Protein AF-A0A377TPJ4-F1 (afdb_monomer)

InterPro domains:
  IPR012779 Peptidase M1, alanyl aminopeptidase [PTHR46322] (1-252)
  IPR024601 Peptidase M1, alanyl aminopeptidase, C-terminal [PF17432] (37-252)
  IPR035414 Peptidase M1, alanyl aminopeptidase, Ig-like fold [PF11940] (1-34)
  IPR037144 Peptidase M1, alanyl aminopeptidase, C-terminal domain superfamily [G3DSA:1.25.50.10] (35-255)
  IPR038438 Alanyl aminopeptidase, Ig-like domain superfamily [G3DSA:2.60.40.1840] (1-34)

Structure (mmCIF, N/CA/C/O backbone):
data_AF-A0A377TPJ4-F1
#
_entry.id   AF-A0A377TPJ4-F1
#
loop_
_atom_site.group_PDB
_atom_site.id
_atom_site.type_symbol
_atom_site.label_atom_id
_atom_site.label_alt_id
_atom_site.label_comp_id
_atom_site.label_asym_id
_atom_site.label_entity_id
_atom_site.label_seq_id
_atom_site.pdbx_PDB_ins_code
_atom_site.Cartn_x
_atom_site.Cartn_y
_atom_site.Cartn_z
_atom_site.occupancy
_atom_site.B_iso_or_equiv
_atom_site.auth_seq_id
_atom_site.auth_comp_id
_atom_site.auth_asym_id
_atom_site.auth_atom_id
_atom_site.pdbx_PDB_model_num
ATOM 1 N N . MET A 1 1 ? -24.845 10.789 17.634 1.00 85.69 1 MET A N 1
ATOM 2 C CA . MET A 1 1 ? -24.294 11.189 18.946 1.00 85.69 1 MET A CA 1
ATOM 3 C C . MET A 1 1 ? -24.541 12.677 19.140 1.00 85.69 1 MET A C 1
ATOM 5 O O . MET A 1 1 ? -24.125 13.432 18.275 1.00 85.69 1 MET A O 1
ATOM 9 N N . THR A 1 2 ? -25.256 13.098 20.192 1.00 95.75 2 THR A N 1
ATOM 10 C CA . THR A 1 2 ? -25.681 14.514 20.367 1.00 95.75 2 THR A CA 1
ATOM 11 C C . THR A 1 2 ? -25.239 15.171 21.676 1.00 95.75 2 THR A C 1
ATOM 13 O O . THR A 1 2 ? -25.293 16.391 21.791 1.00 95.75 2 THR A O 1
ATOM 16 N N . GLN A 1 3 ? -24.811 14.385 22.661 1.00 97.31 3 GLN A N 1
ATOM 17 C CA . GLN A 1 3 ? -24.322 14.862 23.956 1.00 97.31 3 GLN A CA 1
ATOM 18 C C . GLN A 1 3 ? -22.803 14.683 24.065 1.00 97.31 3 GLN A C 1
ATOM 20 O O . GLN A 1 3 ? -22.222 13.907 23.304 1.00 97.31 3 GLN A O 1
ATOM 25 N N . ALA A 1 4 ? -22.181 15.372 25.031 1.00 97.12 4 ALA A N 1
ATOM 26 C CA . ALA A 1 4 ? -20.752 15.230 25.335 1.00 97.12 4 ALA A CA 1
ATOM 27 C C . ALA A 1 4 ? -20.384 13.794 25.747 1.00 97.12 4 ALA A C 1
ATOM 29 O O . ALA A 1 4 ? -19.344 13.282 25.350 1.00 97.12 4 ALA A O 1
ATOM 30 N N . GLU A 1 5 ? -21.275 13.128 26.480 1.00 97.06 5 GLU A N 1
ATOM 31 C CA . GLU A 1 5 ? -21.178 11.720 26.848 1.00 97.06 5 GLU A CA 1
ATOM 32 C C . GLU A 1 5 ? -22.575 11.105 26.742 1.00 97.06 5 GLU A C 1
ATOM 34 O O . GLU A 1 5 ? -23.559 11.737 27.127 1.00 97.06 5 GLU A O 1
ATOM 39 N N . GLN A 1 6 ? -22.685 9.907 26.166 1.00 97.31 6 GLN A N 1
ATOM 40 C CA . GLN A 1 6 ? -23.950 9.177 26.080 1.00 97.31 6 GLN A CA 1
ATOM 41 C C . GLN A 1 6 ? -23.696 7.669 25.987 1.00 97.31 6 GLN A C 1
ATOM 43 O O . GLN A 1 6 ? -22.708 7.240 25.387 1.00 97.31 6 GLN A O 1
ATOM 48 N N . THR A 1 7 ? -24.617 6.876 26.528 1.00 98.00 7 THR A N 1
ATOM 49 C CA . THR A 1 7 ? -24.528 5.410 26.542 1.00 98.00 7 THR A CA 1
ATOM 50 C C . THR A 1 7 ? -25.618 4.811 25.667 1.00 98.00 7 THR A C 1
ATOM 52 O O . THR A 1 7 ? -26.789 5.163 25.799 1.00 98.00 7 THR A O 1
ATOM 55 N N . PHE A 1 8 ? -25.237 3.872 24.802 1.00 97.44 8 PHE A N 1
ATOM 56 C CA . PHE A 1 8 ? -26.162 3.077 23.996 1.00 97.44 8 PHE A CA 1
ATOM 57 C C . PHE A 1 8 ? -26.135 1.628 24.485 1.00 97.44 8 PHE A C 1
ATOM 59 O O . PHE A 1 8 ? -25.060 1.047 24.625 1.00 97.44 8 PHE A O 1
ATOM 66 N N . VAL A 1 9 ? -27.310 1.052 24.750 1.00 97.88 9 VAL A N 1
ATOM 67 C CA . VAL A 1 9 ? -27.468 -0.342 25.191 1.00 97.88 9 VAL A CA 1
ATOM 68 C C . VAL A 1 9 ? -28.182 -1.121 24.094 1.00 97.88 9 VAL A C 1
ATOM 70 O O . VAL A 1 9 ? -29.187 -0.659 23.558 1.00 97.88 9 VAL A O 1
ATOM 73 N N . PHE A 1 10 ? -27.643 -2.291 23.763 1.00 97.88 10 PHE A N 1
ATOM 74 C CA . PHE A 1 10 ? -28.197 -3.199 22.766 1.00 97.88 10 PHE A CA 1
ATOM 75 C C . PHE A 1 10 ? -28.540 -4.528 23.440 1.00 97.88 10 PHE A C 1
ATOM 77 O O . PHE A 1 10 ? -27.668 -5.161 24.037 1.00 97.88 10 PHE A O 1
ATOM 84 N N . ASP A 1 11 ? -29.799 -4.950 23.335 1.00 97.88 11 ASP A N 1
ATOM 85 C CA . ASP A 1 11 ? -30.276 -6.229 23.867 1.00 97.88 11 ASP A CA 1
ATOM 86 C C . ASP A 1 11 ? -30.049 -7.377 22.868 1.00 97.88 11 ASP A C 1
ATOM 88 O O . ASP A 1 11 ? -29.765 -7.156 21.691 1.00 97.88 11 ASP A O 1
ATOM 92 N N . ASN A 1 12 ? -30.216 -8.626 23.321 1.00 97.38 12 ASN A N 1
ATOM 93 C CA . ASN A 1 12 ? -30.089 -9.839 22.493 1.00 97.38 12 ASN A CA 1
ATOM 94 C C . ASN A 1 12 ? -28.707 -10.025 21.829 1.00 97.38 12 ASN A C 1
ATOM 96 O O . ASN A 1 12 ? -28.586 -10.599 20.747 1.00 97.38 12 ASN A O 1
ATOM 100 N N . VAL A 1 13 ? -27.642 -9.576 22.498 1.00 97.62 13 VAL A N 1
ATOM 101 C CA . VAL A 1 13 ? -26.251 -9.807 22.086 1.00 97.62 13 VAL A CA 1
ATOM 102 C C . VAL A 1 13 ? -25.768 -11.140 22.672 1.00 97.62 13 VAL A C 1
ATOM 104 O O . VAL A 1 13 ? -25.277 -11.204 23.795 1.00 97.62 13 VAL A O 1
ATOM 107 N N . TYR A 1 14 ? -25.954 -12.229 21.918 1.00 97.25 14 TYR A N 1
ATOM 108 C CA . TYR A 1 14 ? -25.709 -13.605 22.390 1.00 97.25 14 TYR A CA 1
ATOM 109 C C . TYR A 1 14 ? -24.224 -13.995 22.518 1.00 97.25 14 TYR A C 1
ATOM 111 O O . TYR A 1 14 ? -23.909 -15.004 23.145 1.00 97.25 14 TYR A O 1
ATOM 119 N N . PHE A 1 15 ? -23.316 -13.210 21.933 1.00 96.69 15 PHE A N 1
ATOM 120 C CA . PHE A 1 15 ? -21.866 -13.414 21.977 1.00 96.69 15 PHE A CA 1
ATOM 121 C C . PHE A 1 15 ? -21.160 -12.072 22.154 1.00 96.69 15 PHE A C 1
ATOM 123 O O . PHE A 1 15 ? -21.673 -11.047 21.709 1.00 96.69 15 PHE A O 1
ATOM 130 N N . GLN A 1 16 ? -19.967 -12.072 22.753 1.00 96.50 16 GLN A N 1
ATOM 131 C CA . GLN A 1 16 ? -19.162 -10.856 22.870 1.00 96.50 16 GLN A CA 1
ATOM 132 C C . GLN A 1 16 ? -18.830 -10.303 21.467 1.00 96.50 16 GLN A C 1
ATOM 134 O O . GLN A 1 16 ? -18.202 -11.012 20.678 1.00 96.50 16 GLN A O 1
ATOM 139 N N . PRO A 1 17 ? -19.249 -9.070 21.128 1.00 96.94 17 PRO A N 1
ATOM 140 C CA . PRO A 1 17 ? -19.124 -8.560 19.769 1.00 96.94 17 PRO A CA 1
ATOM 141 C C . PRO A 1 17 ? -17.716 -8.030 19.474 1.00 96.94 17 PRO A C 1
ATOM 143 O O . PRO A 1 17 ? -17.034 -7.497 20.351 1.00 96.94 17 PRO A O 1
ATOM 146 N N . VAL A 1 18 ? -17.329 -8.090 18.198 1.00 97.44 18 VAL A N 1
ATOM 147 C CA . VAL A 1 18 ? -16.251 -7.269 17.630 1.00 97.44 18 VAL A CA 1
ATOM 148 C C . VAL A 1 18 ? -16.920 -6.129 16.858 1.00 97.44 18 VAL A C 1
ATOM 150 O O . VAL A 1 18 ? -17.544 -6.396 15.828 1.00 97.44 18 VAL A O 1
ATOM 153 N N . PRO A 1 19 ? -16.889 -4.884 17.363 1.00 96.69 19 PRO A N 1
ATOM 154 C CA . PRO A 1 19 ? -17.621 -3.793 16.735 1.00 96.69 19 PRO A CA 1
ATOM 155 C C . PRO A 1 19 ? -16.887 -3.284 15.491 1.00 96.69 19 PRO A C 1
ATOM 157 O O . PRO A 1 19 ? -15.671 -3.145 15.512 1.00 96.69 19 PRO A O 1
ATOM 160 N N . ALA A 1 20 ? -17.629 -2.941 14.439 1.00 96.38 20 ALA A N 1
ATOM 161 C CA . ALA A 1 20 ? -17.176 -1.992 13.427 1.00 96.38 20 ALA A CA 1
ATOM 162 C C . ALA A 1 20 ? -17.767 -0.628 13.805 1.00 96.38 20 ALA A C 1
ATOM 164 O O . ALA A 1 20 ? -18.984 -0.502 13.955 1.00 96.38 20 ALA A O 1
ATOM 165 N N . LEU A 1 21 ? -16.910 0.360 14.050 1.00 95.81 21 LEU A N 1
ATOM 166 C CA . LEU A 1 21 ? -17.302 1.690 14.518 1.00 95.81 21 LEU A CA 1
ATOM 167 C C . LEU A 1 21 ? -17.077 2.709 13.404 1.00 95.81 21 LEU A C 1
ATOM 169 O O . LEU A 1 21 ? -16.210 2.509 12.565 1.00 95.81 21 LEU A O 1
ATOM 173 N N . LEU A 1 22 ? -17.858 3.795 13.409 1.00 94.88 22 LEU A N 1
ATOM 174 C CA . LEU A 1 22 ? -17.753 4.879 12.423 1.00 94.88 22 LEU A CA 1
ATOM 175 C C . LEU A 1 22 ? -17.776 4.375 10.960 1.00 94.88 22 LEU A C 1
ATOM 177 O O . LEU A 1 22 ? -17.057 4.889 10.107 1.00 94.88 22 LEU A O 1
ATOM 181 N N . CYS A 1 23 ? -18.597 3.352 10.679 1.00 94.69 23 CYS A N 1
ATOM 182 C CA . CYS A 1 23 ? -18.692 2.723 9.360 1.00 94.69 23 CYS A CA 1
ATOM 183 C C . CYS A 1 23 ? -18.895 3.761 8.247 1.00 94.69 23 CYS A C 1
ATOM 185 O O . CYS A 1 23 ? -19.667 4.704 8.421 1.00 94.69 23 CYS A O 1
ATOM 187 N N . GLU A 1 24 ? -18.203 3.566 7.120 1.00 94.50 24 GLU A N 1
ATOM 188 C CA . GLU A 1 24 ? -18.199 4.484 5.965 1.00 94.50 24 GLU A CA 1
ATOM 189 C C . GLU A 1 24 ? -17.827 5.928 6.329 1.00 94.50 24 GLU A C 1
ATOM 191 O O . GLU A 1 24 ? -18.289 6.875 5.697 1.00 94.50 24 GLU A O 1
ATOM 196 N N . PHE A 1 25 ? -17.018 6.101 7.381 1.00 93.38 25 PHE A N 1
ATOM 197 C CA . PHE A 1 25 ? -16.644 7.408 7.910 1.00 93.38 25 PHE A CA 1
ATOM 198 C C . PHE A 1 25 ? -17.876 8.290 8.168 1.00 93.38 25 PHE A C 1
ATOM 200 O O . PHE A 1 25 ? -17.93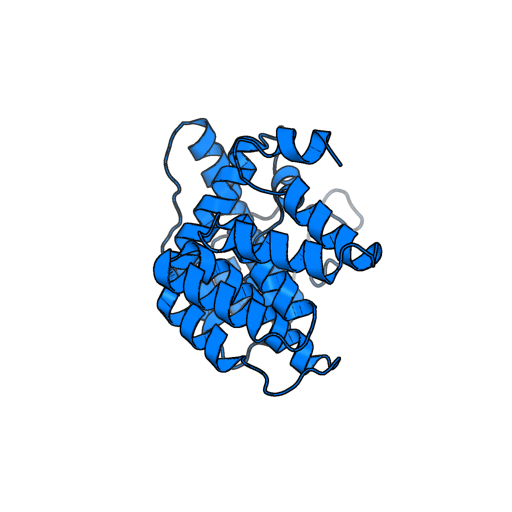9 9.453 7.771 1.00 93.38 25 PHE A O 1
ATOM 207 N N . SER A 1 26 ? -18.884 7.726 8.846 1.00 95.12 26 SER A N 1
ATOM 208 C CA . SER A 1 26 ? -20.214 8.338 9.012 1.00 95.12 26 SER A CA 1
ATOM 209 C C . SER A 1 26 ? -20.220 9.753 9.619 1.00 95.12 26 SER A C 1
ATOM 211 O O . SER A 1 26 ? -21.241 10.437 9.583 1.00 95.12 26 SER A O 1
ATOM 213 N N . ALA A 1 27 ? -19.109 10.177 10.228 1.00 95.62 27 ALA A N 1
ATOM 214 C CA . ALA A 1 27 ? -18.869 11.548 10.656 1.00 95.62 27 ALA A CA 1
ATOM 215 C C . ALA A 1 27 ? -17.363 11.880 10.586 1.00 95.62 27 ALA A C 1
ATOM 217 O O . ALA A 1 27 ? -16.545 11.005 10.875 1.00 95.62 27 ALA A O 1
ATOM 218 N N . PRO A 1 28 ? -16.982 13.139 10.291 1.00 95.12 28 PRO A N 1
ATOM 219 C CA . PRO A 1 28 ? -15.588 13.551 10.162 1.00 95.12 28 PRO A CA 1
ATOM 220 C C . PRO A 1 28 ? -14.921 13.796 11.524 1.00 95.12 28 PRO A C 1
ATOM 222 O O . PRO A 1 28 ? -14.684 14.937 11.921 1.00 95.12 28 PRO A O 1
ATOM 225 N N . VAL A 1 29 ? -14.654 12.724 12.271 1.00 94.38 29 VAL A N 1
ATOM 226 C CA . VAL A 1 29 ? -14.118 12.780 13.642 1.00 94.38 29 VAL A CA 1
ATOM 227 C C . VAL A 1 29 ? -12.911 11.859 13.823 1.00 94.38 29 VAL A C 1
ATOM 229 O O . VAL A 1 29 ? -12.796 10.836 13.154 1.00 94.38 29 VAL A O 1
ATOM 232 N N . LYS A 1 30 ? -12.024 12.194 14.771 1.00 91.62 30 LYS A N 1
ATOM 233 C CA . LYS A 1 30 ? -10.982 11.268 15.241 1.00 91.62 30 LYS A CA 1
ATOM 234 C C . LYS A 1 30 ? -11.624 10.268 16.208 1.00 91.62 30 LYS A C 1
ATOM 236 O O . LYS A 1 30 ? -12.164 10.668 17.237 1.00 91.62 30 LYS A O 1
ATOM 241 N N . LEU A 1 31 ? -11.599 8.984 15.856 1.00 93.44 31 LEU A N 1
ATOM 242 C CA . LEU A 1 31 ? -12.135 7.907 16.687 1.00 93.44 31 LEU A CA 1
ATOM 243 C C . LEU A 1 31 ? -11.079 7.434 17.691 1.00 93.44 31 LEU A C 1
ATOM 245 O O . LEU A 1 31 ? -9.992 7.011 17.305 1.00 93.44 31 LEU A O 1
ATOM 249 N N . GLU A 1 32 ? -11.428 7.432 18.975 1.00 93.56 32 GLU A N 1
ATOM 250 C CA . GLU A 1 32 ? -10.604 6.837 20.026 1.00 93.56 32 GLU A CA 1
ATOM 251 C C . GLU A 1 32 ? -11.266 5.563 20.554 1.00 93.56 32 GLU A C 1
ATOM 253 O O . GLU A 1 32 ? -12.271 5.599 21.263 1.00 93.56 32 GLU A O 1
ATOM 258 N N . TYR A 1 33 ? -10.688 4.413 20.208 1.00 95.62 33 TYR A N 1
ATOM 259 C CA . TYR A 1 33 ? -11.073 3.110 20.741 1.00 95.62 33 TYR A CA 1
ATOM 260 C C . TYR A 1 33 ? -9.818 2.263 20.966 1.00 95.62 33 TYR A C 1
ATOM 262 O O . TYR A 1 33 ? -8.900 2.254 20.147 1.00 95.62 33 TYR A O 1
ATOM 270 N N . LYS A 1 34 ? -9.761 1.552 22.097 1.00 95.81 34 LYS A N 1
ATOM 271 C CA . LYS A 1 34 ? -8.620 0.700 22.465 1.00 95.81 34 LYS A CA 1
ATOM 272 C C . LYS A 1 34 ? -8.718 -0.652 21.758 1.00 95.81 34 LYS A C 1
ATOM 274 O O . LYS A 1 34 ? -9.057 -1.654 22.382 1.00 95.81 34 LYS A O 1
ATOM 279 N N . TRP A 1 35 ? -8.458 -0.648 20.456 1.00 96.75 35 TRP A N 1
ATOM 280 C CA . TRP A 1 35 ? -8.454 -1.855 19.636 1.00 96.75 35 TRP A CA 1
ATOM 281 C C . TRP A 1 35 ? -7.397 -2.853 20.103 1.00 96.75 35 TRP A C 1
ATOM 283 O O . TRP A 1 35 ? -6.282 -2.471 20.459 1.00 96.75 35 TRP A O 1
ATOM 293 N N . SER A 1 36 ? -7.732 -4.139 20.039 1.00 97.38 36 SER A N 1
ATOM 294 C CA . SER A 1 36 ? -6.724 -5.193 19.968 1.00 97.38 36 SER A CA 1
ATOM 295 C C . SER A 1 36 ? -6.436 -5.557 18.515 1.00 97.38 36 SER A C 1
ATOM 297 O O . SER A 1 36 ? -7.317 -5.508 17.653 1.00 97.38 36 SER A O 1
ATOM 299 N N . ASP A 1 37 ? -5.220 -6.019 18.246 1.00 97.44 37 ASP A N 1
ATOM 300 C CA . ASP A 1 37 ? -4.841 -6.531 16.928 1.00 97.44 37 ASP A CA 1
ATOM 301 C C . ASP A 1 37 ? -5.762 -7.656 16.450 1.00 97.44 37 ASP A C 1
ATOM 303 O O . ASP A 1 37 ? -6.085 -7.747 15.269 1.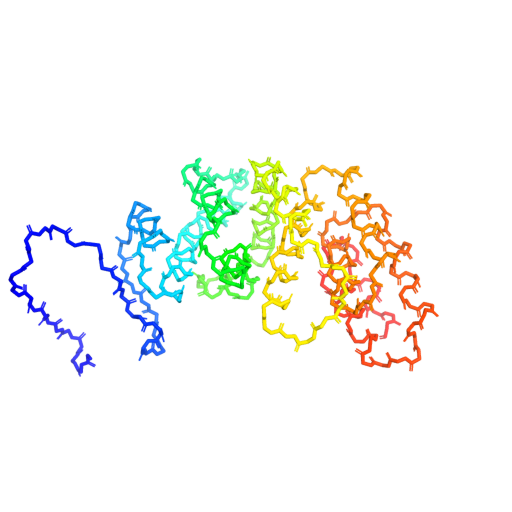00 97.44 37 ASP A O 1
ATOM 307 N N . GLN A 1 38 ? -6.234 -8.501 17.371 1.00 96.62 38 GLN A N 1
ATOM 308 C CA . GLN A 1 38 ? -7.175 -9.575 17.054 1.00 96.62 38 GLN A CA 1
ATOM 309 C C . GLN A 1 38 ? -8.520 -9.030 16.563 1.00 96.62 38 GLN A C 1
ATOM 311 O O . GLN A 1 38 ? -9.087 -9.585 15.628 1.00 96.62 38 GLN A O 1
ATOM 316 N N . GLN A 1 39 ? -9.023 -7.935 17.144 1.00 97.38 39 GLN A N 1
ATOM 317 C CA . GLN A 1 39 ? -10.248 -7.292 16.662 1.00 97.38 39 GLN A CA 1
ATOM 318 C C . GLN A 1 39 ? -10.049 -6.705 15.262 1.00 97.38 39 GLN A C 1
ATOM 320 O O . GLN A 1 39 ? -10.885 -6.919 14.389 1.00 97.38 39 GLN A O 1
ATOM 325 N N . LEU A 1 40 ? -8.932 -6.014 15.023 1.00 97.88 40 LEU A N 1
ATOM 326 C CA . LEU A 1 40 ? -8.653 -5.383 13.730 1.00 97.88 40 LEU A CA 1
ATOM 327 C C . LEU A 1 40 ? -8.449 -6.422 12.624 1.00 97.88 40 LEU A C 1
ATOM 329 O O . LEU A 1 40 ? -9.089 -6.351 11.579 1.00 97.88 40 LEU A O 1
ATOM 333 N N . THR A 1 41 ? -7.642 -7.450 12.880 1.00 96.38 41 THR A N 1
ATOM 334 C CA . THR A 1 41 ? -7.442 -8.560 11.933 1.00 96.38 41 THR A CA 1
ATOM 335 C C . THR A 1 41 ? -8.720 -9.373 11.703 1.00 96.38 41 THR A C 1
ATOM 337 O O . THR A 1 41 ? -8.949 -9.850 10.590 1.00 96.38 41 THR A O 1
ATOM 340 N N . PHE A 1 42 ? -9.598 -9.490 12.707 1.00 95.75 42 PHE A N 1
ATOM 341 C CA . PHE A 1 42 ? -10.936 -10.059 12.533 1.00 95.75 42 PHE A CA 1
ATOM 342 C C . PHE A 1 42 ? -11.792 -9.202 11.589 1.00 95.75 42 PHE A C 1
ATOM 344 O O . PHE A 1 42 ? -12.400 -9.739 10.662 1.00 95.75 42 PHE A O 1
ATOM 351 N N . LEU A 1 43 ? -11.813 -7.877 11.768 1.00 97.00 43 LEU A N 1
ATOM 352 C CA . LEU A 1 43 ? -12.554 -6.957 10.899 1.00 97.00 43 LEU A CA 1
ATOM 353 C C . LEU A 1 43 ? -12.023 -6.968 9.460 1.00 97.00 43 LEU A C 1
ATOM 355 O O . LEU A 1 43 ? -12.824 -7.050 8.532 1.00 97.00 43 LEU A O 1
ATOM 359 N N . MET A 1 44 ? -10.703 -7.007 9.262 1.00 96.06 44 MET A N 1
ATOM 360 C CA . MET A 1 44 ? -10.083 -7.147 7.935 1.00 96.06 44 MET A CA 1
ATOM 361 C C . MET A 1 44 ? -10.569 -8.389 7.171 1.00 96.06 44 MET A C 1
ATOM 363 O O . MET A 1 44 ? -10.553 -8.396 5.941 1.00 96.06 44 MET A O 1
ATOM 367 N N . ARG A 1 45 ? -11.002 -9.445 7.872 1.00 92.12 45 ARG A N 1
ATOM 368 C CA . ARG A 1 45 ? -11.484 -10.701 7.269 1.00 92.12 45 ARG A CA 1
ATOM 369 C C . ARG A 1 45 ? -13.004 -10.796 7.172 1.00 92.12 45 ARG A C 1
ATOM 371 O O . ARG A 1 45 ? -13.511 -11.435 6.257 1.00 92.12 45 ARG A O 1
ATOM 378 N N . HIS A 1 46 ? -13.726 -10.225 8.132 1.00 93.75 46 HIS A N 1
ATOM 379 C CA . HIS A 1 46 ? -15.149 -10.514 8.330 1.00 93.75 46 HIS A CA 1
ATOM 380 C C . HIS A 1 46 ? -16.067 -9.294 8.264 1.00 93.75 46 HIS A C 1
ATOM 382 O O . HIS A 1 46 ? -17.289 -9.470 8.272 1.00 93.75 46 HIS A O 1
ATOM 388 N N . ALA A 1 47 ? -15.533 -8.070 8.212 1.00 95.00 47 ALA A N 1
ATOM 389 C CA . ALA A 1 47 ? -16.380 -6.900 8.039 1.00 95.00 47 ALA A CA 1
ATOM 390 C C . ALA A 1 47 ? -17.118 -6.985 6.695 1.00 95.00 47 ALA A C 1
ATOM 392 O O . ALA A 1 47 ? -16.538 -7.321 5.666 1.00 95.00 47 ALA A O 1
ATOM 393 N N . ARG A 1 48 ? -18.424 -6.697 6.720 1.00 92.44 48 ARG A N 1
ATOM 394 C CA . ARG A 1 48 ? -19.287 -6.764 5.526 1.00 92.44 48 ARG A CA 1
ATOM 395 C C . ARG A 1 48 ? -19.031 -5.633 4.537 1.00 92.44 48 ARG A C 1
ATOM 397 O O . ARG A 1 48 ? -19.379 -5.771 3.374 1.00 92.44 48 ARG A O 1
ATOM 404 N N . ASN A 1 49 ? -18.536 -4.507 5.036 1.00 92.56 49 ASN A N 1
ATOM 405 C CA . ASN A 1 49 ? -18.288 -3.311 4.256 1.00 92.56 49 ASN A CA 1
ATOM 406 C C . ASN A 1 49 ? -16.784 -3.191 3.988 1.00 92.56 49 ASN A C 1
ATOM 408 O O . ASN A 1 49 ? -15.978 -3.315 4.914 1.00 92.56 49 ASN A O 1
ATOM 412 N N . ASP A 1 50 ? -16.435 -2.931 2.733 1.00 94.38 50 ASP A N 1
ATOM 413 C CA . ASP A 1 50 ? -15.053 -2.850 2.263 1.00 94.38 50 ASP A CA 1
ATOM 414 C C . ASP A 1 50 ? -14.276 -1.712 2.931 1.00 94.38 50 ASP A C 1
ATOM 416 O O . ASP A 1 50 ? -13.138 -1.913 3.357 1.00 94.38 50 ASP A O 1
ATOM 420 N N . PHE A 1 51 ? -14.921 -0.561 3.156 1.00 94.44 51 PHE A N 1
ATOM 421 C CA . PHE A 1 51 ? -14.326 0.543 3.909 1.00 94.44 51 PHE A CA 1
ATOM 422 C C . PHE A 1 51 ? -13.958 0.108 5.330 1.00 94.44 51 PHE A C 1
ATOM 424 O O . PHE A 1 51 ? -12.882 0.440 5.808 1.00 94.44 51 PHE A O 1
ATOM 431 N N . SER A 1 52 ? -14.794 -0.686 6.006 1.00 96.12 52 SER A N 1
ATOM 432 C CA . SER A 1 52 ? -14.470 -1.187 7.350 1.00 96.12 52 SER A CA 1
ATOM 433 C C . SER A 1 52 ? -13.312 -2.190 7.358 1.00 96.12 52 SER A C 1
ATOM 435 O O . SER A 1 52 ? -12.567 -2.236 8.336 1.00 96.12 52 SER A O 1
ATOM 437 N N . ARG A 1 53 ? -13.139 -2.993 6.295 1.00 97.19 53 ARG A N 1
ATOM 438 C CA . ARG A 1 53 ? -11.959 -3.870 6.154 1.00 97.19 53 ARG A CA 1
ATOM 439 C C . ARG A 1 53 ? -10.690 -3.029 6.010 1.00 97.19 53 ARG A C 1
ATOM 441 O O . ARG A 1 53 ? -9.697 -3.308 6.680 1.00 97.19 53 ARG A O 1
ATOM 448 N N . TRP A 1 54 ? -10.752 -1.995 5.172 1.00 97.44 54 TRP A N 1
ATOM 449 C CA . TRP A 1 54 ? -9.663 -1.045 4.962 1.00 97.44 54 TRP A CA 1
ATOM 450 C C . TRP A 1 54 ? -9.329 -0.245 6.226 1.00 97.44 54 TRP A C 1
ATOM 452 O O . TRP A 1 54 ? -8.180 -0.256 6.656 1.00 97.44 54 TRP A O 1
ATOM 462 N N . ASP A 1 55 ? -10.314 0.357 6.888 1.00 96.44 55 ASP A N 1
ATOM 463 C CA . ASP A 1 55 ? -10.121 1.189 8.084 1.00 96.44 55 ASP A CA 1
ATOM 464 C C . ASP A 1 55 ? -9.543 0.383 9.262 1.00 96.44 55 ASP A C 1
ATOM 466 O O . ASP A 1 55 ? -8.691 0.859 10.019 1.00 96.44 55 ASP A O 1
ATOM 470 N N . ALA A 1 56 ? -9.917 -0.898 9.371 1.00 97.19 56 ALA A N 1
ATOM 471 C CA . ALA A 1 56 ? -9.305 -1.810 10.329 1.00 97.19 56 ALA A CA 1
ATOM 472 C C . ALA A 1 56 ? -7.815 -2.064 10.030 1.00 97.19 56 ALA A C 1
ATOM 474 O O . ALA A 1 56 ? -7.001 -2.085 10.958 1.00 97.19 56 ALA A O 1
ATOM 475 N N . ALA A 1 57 ? -7.440 -2.214 8.754 1.00 97.06 57 ALA A N 1
ATOM 476 C CA . ALA A 1 57 ? -6.040 -2.329 8.349 1.00 97.06 57 ALA A CA 1
ATOM 477 C C . ALA A 1 57 ? -5.260 -1.034 8.632 1.00 97.06 57 ALA A C 1
ATOM 479 O O . ALA A 1 57 ? -4.155 -1.098 9.174 1.00 97.06 57 ALA A O 1
ATOM 480 N N . GLN A 1 58 ? -5.851 0.137 8.365 1.00 94.56 58 GLN A N 1
ATOM 481 C CA . GLN A 1 58 ? -5.236 1.433 8.677 1.00 94.56 58 GLN A CA 1
ATOM 482 C C . GLN A 1 58 ? -5.025 1.617 10.182 1.00 94.56 58 GLN A C 1
ATOM 484 O O . GLN A 1 58 ? -3.948 2.023 10.619 1.00 94.56 58 GLN A O 1
ATOM 489 N N . SER A 1 59 ? -6.013 1.242 10.997 1.00 96.12 59 SER A N 1
ATOM 490 C CA . SER A 1 59 ? -5.907 1.259 12.459 1.00 96.12 59 SER A CA 1
ATOM 491 C C . SER A 1 59 ? -4.808 0.320 12.974 1.00 96.12 59 SER A C 1
ATOM 493 O O . SER A 1 59 ? -4.088 0.659 13.920 1.00 96.12 59 SER A O 1
ATOM 495 N N . LEU A 1 60 ? -4.637 -0.846 12.339 1.00 97.50 60 LEU A N 1
ATOM 496 C CA . LEU A 1 60 ? -3.575 -1.793 12.681 1.00 97.50 60 LEU A CA 1
ATOM 497 C C . LEU A 1 60 ? -2.204 -1.200 12.340 1.00 97.50 60 LEU A C 1
ATOM 499 O O . LEU A 1 60 ? -1.320 -1.161 13.197 1.00 97.50 60 LEU A O 1
ATOM 503 N N . LEU A 1 61 ? -2.044 -0.662 11.127 1.00 96.69 61 LEU A N 1
ATOM 504 C CA . LEU A 1 61 ? -0.817 0.008 10.692 1.00 96.69 61 LEU A CA 1
ATOM 505 C C . LEU A 1 61 ? -0.472 1.200 11.580 1.00 96.69 61 LEU A C 1
ATOM 507 O O . LEU A 1 61 ? 0.682 1.336 11.975 1.00 96.69 61 LEU A O 1
ATOM 511 N N . ALA A 1 62 ? -1.449 2.029 11.951 1.00 95.88 62 ALA A N 1
ATOM 512 C CA . ALA A 1 62 ? -1.232 3.210 12.782 1.00 95.88 62 ALA A CA 1
ATOM 513 C C . ALA A 1 62 ? -0.569 2.864 14.126 1.00 95.88 62 ALA A C 1
ATOM 515 O O . ALA A 1 62 ? 0.327 3.583 14.576 1.00 95.88 62 ALA A O 1
ATOM 516 N N . THR A 1 63 ? -0.950 1.745 14.750 1.00 96.75 63 THR A N 1
ATOM 517 C CA . THR A 1 63 ? -0.318 1.254 15.987 1.00 96.75 63 THR A CA 1
ATOM 518 C C . THR A 1 63 ? 1.171 0.974 15.778 1.00 96.75 63 THR A C 1
ATOM 520 O O . THR A 1 63 ? 2.015 1.452 16.543 1.00 96.75 63 THR A O 1
ATOM 523 N N . TYR A 1 64 ? 1.514 0.254 14.709 1.00 97.81 64 TYR A N 1
ATOM 524 C CA . TYR A 1 64 ? 2.895 -0.137 14.425 1.00 97.81 64 TYR A CA 1
ATOM 525 C C . TYR A 1 64 ? 3.741 0.990 13.835 1.00 97.81 64 TYR A C 1
ATOM 527 O O . TYR A 1 64 ? 4.938 1.055 14.106 1.00 97.81 64 TYR A O 1
ATOM 535 N N . ILE A 1 65 ? 3.143 1.930 13.110 1.00 97.81 65 ILE A N 1
ATOM 536 C CA . ILE A 1 65 ? 3.806 3.153 12.655 1.00 97.81 65 ILE A CA 1
ATOM 537 C C . ILE A 1 65 ? 4.186 4.010 13.865 1.00 97.81 65 ILE A C 1
ATOM 539 O O . ILE A 1 65 ? 5.354 4.367 14.014 1.00 97.81 65 ILE A O 1
ATOM 543 N N . LYS A 1 66 ? 3.248 4.265 14.791 1.00 97.19 66 LYS A N 1
ATOM 544 C CA . LYS A 1 66 ? 3.528 5.003 16.036 1.00 97.19 66 LYS A CA 1
ATOM 545 C C . LYS A 1 66 ? 4.619 4.337 16.862 1.00 97.19 66 LYS A C 1
ATOM 547 O O . LYS A 1 66 ? 5.527 5.021 17.336 1.00 97.19 66 LYS A O 1
ATOM 552 N N . LEU A 1 67 ? 4.559 3.014 17.018 1.00 97.75 67 LEU A N 1
ATOM 553 C CA . LEU A 1 67 ? 5.605 2.256 17.700 1.00 97.75 67 LEU A CA 1
ATOM 554 C C . LEU A 1 67 ? 6.971 2.502 17.049 1.00 97.75 67 LEU A C 1
ATOM 556 O O . LEU A 1 67 ? 7.934 2.832 17.736 1.00 97.75 67 LEU A O 1
ATOM 560 N N . ASN A 1 68 ? 7.056 2.357 15.729 1.00 98.31 68 ASN A N 1
ATOM 561 C CA . ASN A 1 68 ? 8.328 2.384 15.025 1.00 98.31 68 ASN A CA 1
ATOM 562 C C . ASN A 1 68 ? 8.918 3.787 14.854 1.00 98.31 68 ASN A C 1
ATOM 564 O O . ASN A 1 68 ? 10.137 3.914 14.891 1.00 98.31 68 ASN A O 1
ATOM 568 N N . VAL A 1 69 ? 8.099 4.840 14.783 1.00 97.94 69 VAL A N 1
ATOM 569 C CA . VAL A 1 69 ? 8.592 6.230 14.835 1.00 97.94 69 VAL A CA 1
ATOM 570 C C . VAL A 1 69 ? 9.260 6.512 16.181 1.00 97.94 69 VAL A C 1
ATOM 572 O O . VAL A 1 69 ? 10.394 6.986 16.215 1.00 97.94 69 VAL A O 1
ATOM 575 N N . ASN A 1 70 ? 8.628 6.120 17.294 1.00 96.75 70 ASN A N 1
ATOM 576 C CA . ASN A 1 70 ? 9.233 6.263 18.624 1.00 96.75 70 ASN A CA 1
ATOM 577 C C . ASN A 1 70 ? 10.535 5.452 18.763 1.00 96.75 70 ASN A C 1
ATOM 579 O O . ASN A 1 70 ? 11.495 5.912 19.378 1.00 96.75 70 ASN A O 1
ATOM 583 N N . ARG A 1 71 ? 10.587 4.244 18.185 1.00 97.75 71 ARG A N 1
ATOM 584 C CA . ARG A 1 71 ? 11.797 3.403 18.168 1.00 97.75 71 ARG A CA 1
ATOM 585 C C . ARG A 1 71 ? 12.918 4.028 17.343 1.00 97.75 71 ARG A C 1
ATOM 587 O O . ARG A 1 71 ? 14.056 4.060 17.807 1.00 97.75 71 ARG A O 1
ATOM 594 N N . HIS A 1 72 ? 12.599 4.570 16.170 1.00 97.56 72 HIS A N 1
ATOM 595 C CA . HIS A 1 72 ? 13.561 5.245 15.302 1.00 97.56 72 HIS A CA 1
ATOM 596 C C . HIS A 1 72 ? 14.220 6.435 16.011 1.00 97.56 72 HIS A C 1
ATOM 598 O O . HIS A 1 72 ? 15.441 6.561 16.002 1.00 97.56 72 HIS A O 1
ATOM 604 N N . GLN A 1 73 ? 13.436 7.255 16.719 1.00 95.12 73 GLN A N 1
ATOM 605 C CA . GLN A 1 73 ? 13.947 8.375 17.526 1.00 95.12 73 GLN A CA 1
ATOM 606 C C . GLN A 1 73 ? 14.909 7.940 18.643 1.00 95.12 73 GLN A C 1
ATOM 608 O O . GLN A 1 73 ? 15.735 8.725 19.100 1.00 95.12 73 GLN A O 1
ATOM 613 N N . GLN A 1 74 ? 14.825 6.680 19.069 1.00 96.69 74 GLN A N 1
ATOM 614 C CA . GLN A 1 74 ? 15.707 6.067 20.063 1.00 96.69 74 GLN A CA 1
ATOM 615 C C . GLN A 1 74 ? 16.857 5.263 19.427 1.00 96.69 74 GLN A C 1
ATOM 617 O O . GLN A 1 74 ? 17.577 4.569 20.144 1.00 96.69 74 GLN A O 1
ATOM 622 N N . GLY A 1 75 ? 17.023 5.306 18.099 1.00 95.69 75 GLY A N 1
ATOM 623 C CA . GLY A 1 75 ? 18.041 4.539 17.374 1.00 95.69 75 GLY A CA 1
ATOM 624 C C . GLY A 1 75 ? 17.800 3.025 17.368 1.00 95.69 75 GLY A C 1
ATOM 625 O O . GLY A 1 75 ? 18.746 2.250 17.246 1.00 95.69 75 GLY A O 1
ATOM 626 N N . GLN A 1 76 ? 16.552 2.582 17.545 1.00 96.25 76 GLN A N 1
ATOM 627 C CA . GLN A 1 76 ? 16.183 1.166 17.567 1.00 96.25 76 GLN A CA 1
ATOM 628 C C . GLN A 1 76 ? 15.645 0.709 16.201 1.00 96.25 76 GLN A C 1
ATOM 630 O O . GLN A 1 76 ? 14.960 1.478 15.524 1.00 96.25 76 GLN A O 1
ATOM 635 N N . PRO A 1 77 ? 15.880 -0.558 15.806 1.00 91.00 77 PRO A N 1
ATOM 636 C CA . PRO A 1 77 ? 15.379 -1.088 14.542 1.00 91.00 77 PRO A CA 1
ATOM 637 C C . PRO A 1 77 ? 13.857 -1.270 14.557 1.00 91.00 77 PRO A C 1
ATOM 639 O O . PRO A 1 77 ? 13.235 -1.365 15.627 1.00 91.00 77 PRO A O 1
ATOM 642 N N . LEU A 1 78 ? 13.279 -1.390 13.358 1.00 94.56 78 LEU A N 1
ATOM 643 C CA . LEU A 1 78 ? 11.864 -1.692 13.160 1.00 94.56 78 LEU A CA 1
ATOM 644 C C . LEU A 1 78 ? 11.457 -2.966 13.925 1.00 94.56 78 LEU A C 1
ATOM 646 O O . LEU A 1 78 ? 12.198 -3.946 13.972 1.00 94.56 78 LEU A O 1
ATOM 650 N N . SER A 1 79 ? 10.269 -2.948 14.521 1.00 95.56 79 SER A N 1
ATOM 651 C CA . SER A 1 79 ? 9.613 -4.097 15.136 1.00 95.56 79 SER A CA 1
ATOM 652 C C . SER A 1 79 ? 8.200 -4.227 14.580 1.00 95.56 79 SER A C 1
ATOM 654 O O . SER A 1 79 ? 7.381 -3.314 14.725 1.00 95.56 79 SER A O 1
ATOM 656 N N . LEU A 1 80 ? 7.923 -5.362 13.944 1.00 96.31 80 LEU A N 1
ATOM 657 C CA . LEU A 1 80 ? 6.612 -5.714 13.419 1.00 96.31 80 LEU A CA 1
ATOM 658 C C . LEU A 1 80 ? 6.313 -7.170 13.802 1.00 96.31 80 LEU A C 1
ATOM 660 O O . LEU A 1 80 ? 7.075 -8.060 13.423 1.00 96.31 80 LEU A O 1
ATOM 664 N N . PRO A 1 81 ? 5.250 -7.442 14.571 1.00 96.38 81 PRO A N 1
ATOM 665 C CA . PRO A 1 81 ? 4.869 -8.806 14.900 1.00 96.38 81 PRO A CA 1
ATOM 666 C C . PRO A 1 81 ? 4.450 -9.603 13.667 1.00 96.38 81 PRO A C 1
ATOM 668 O O . PRO A 1 81 ? 3.777 -9.085 12.775 1.00 96.38 81 PRO A O 1
ATOM 671 N N . VAL A 1 82 ? 4.789 -10.892 13.666 1.00 94.50 82 VAL A N 1
ATOM 672 C CA . VAL A 1 82 ? 4.517 -11.816 12.552 1.00 94.50 82 VAL A CA 1
ATOM 673 C C . VAL A 1 82 ? 3.032 -11.838 12.179 1.00 94.50 82 VAL A C 1
ATOM 675 O O . VAL A 1 82 ? 2.692 -11.774 11.002 1.00 94.50 82 VAL A O 1
ATOM 678 N N . HIS A 1 83 ? 2.129 -11.808 13.168 1.00 95.12 83 HIS A N 1
ATOM 679 C CA . HIS A 1 83 ? 0.683 -11.846 12.912 1.00 95.12 83 HIS A CA 1
ATOM 680 C C . HIS A 1 83 ? 0.157 -10.625 12.143 1.00 95.12 83 HIS A C 1
ATOM 682 O O . HIS A 1 83 ? -0.921 -10.698 11.554 1.00 95.12 83 HIS A O 1
ATOM 688 N N . VAL A 1 84 ? 0.886 -9.503 12.147 1.00 95.75 84 VAL A N 1
ATOM 689 C CA . VAL A 1 84 ? 0.542 -8.316 11.353 1.00 95.75 84 VAL A CA 1
ATOM 690 C C . VAL A 1 84 ? 0.891 -8.560 9.893 1.00 95.75 84 VAL A C 1
ATOM 692 O O . VAL A 1 84 ? 0.043 -8.351 9.031 1.00 95.75 84 VAL A O 1
ATOM 695 N N . ALA A 1 85 ? 2.096 -9.064 9.610 1.00 96.44 85 ALA A N 1
ATOM 696 C CA . ALA A 1 85 ? 2.483 -9.465 8.258 1.00 96.44 85 ALA A CA 1
ATOM 697 C C . ALA A 1 85 ? 1.539 -10.550 7.709 1.00 96.44 85 ALA A C 1
ATOM 699 O O . ALA A 1 85 ? 1.074 -10.440 6.576 1.00 96.44 85 ALA A O 1
ATOM 700 N N . ASP A 1 86 ? 1.150 -11.526 8.535 1.00 96.00 86 ASP A N 1
ATOM 701 C CA . ASP A 1 86 ? 0.177 -12.563 8.163 1.00 96.00 86 ASP A CA 1
ATOM 702 C C . ASP A 1 86 ? -1.217 -12.003 7.847 1.00 96.00 86 ASP A C 1
ATOM 704 O O . ASP A 1 86 ? -1.953 -12.586 7.049 1.00 96.00 86 ASP A O 1
ATOM 708 N N . ALA A 1 87 ? -1.608 -10.873 8.445 1.00 96.44 87 ALA A N 1
ATOM 709 C CA . ALA A 1 87 ? -2.861 -10.210 8.100 1.00 96.44 87 ALA A CA 1
ATOM 710 C C . ALA A 1 87 ? -2.823 -9.663 6.665 1.00 96.44 87 ALA A C 1
ATOM 712 O O . ALA A 1 87 ? -3.783 -9.861 5.924 1.00 96.44 87 ALA A O 1
ATOM 713 N N . PHE A 1 88 ? -1.707 -9.056 6.245 1.00 97.00 88 PHE A N 1
ATOM 714 C CA . PHE A 1 88 ? -1.506 -8.609 4.861 1.00 97.00 88 PHE A CA 1
ATOM 715 C C . PHE A 1 88 ? -1.318 -9.782 3.892 1.00 97.00 88 PHE A C 1
ATOM 717 O O . PHE A 1 88 ? -1.879 -9.752 2.797 1.00 97.00 88 PHE A O 1
ATOM 724 N N . ARG A 1 89 ? -0.634 -10.857 4.313 1.00 97.81 89 ARG A N 1
ATOM 725 C CA . ARG A 1 89 ? -0.545 -12.116 3.550 1.00 97.81 89 ARG A CA 1
ATOM 726 C C . ARG A 1 89 ? -1.934 -12.685 3.265 1.00 97.81 89 ARG A C 1
ATOM 728 O O . ARG A 1 89 ? -2.229 -13.061 2.137 1.00 97.81 89 ARG A O 1
ATOM 735 N N . ALA A 1 90 ? -2.809 -12.701 4.271 1.00 96.44 90 ALA A N 1
ATOM 736 C CA . ALA A 1 90 ? -4.179 -13.178 4.113 1.00 96.44 90 ALA A CA 1
ATOM 737 C C . ALA A 1 90 ? -4.989 -12.330 3.121 1.00 96.44 90 ALA A C 1
ATOM 739 O O . ALA A 1 90 ? -5.824 -12.888 2.425 1.00 96.44 90 ALA A O 1
ATOM 740 N N . ILE A 1 91 ? -4.739 -11.018 3.036 1.00 96.06 91 ILE A N 1
ATOM 741 C CA . ILE A 1 91 ? -5.378 -10.136 2.046 1.00 96.06 91 ILE A CA 1
ATOM 742 C C . ILE A 1 91 ? -4.849 -10.411 0.634 1.00 96.06 91 ILE A C 1
ATOM 744 O O . ILE A 1 91 ? -5.646 -10.516 -0.292 1.00 96.06 91 ILE A O 1
ATOM 748 N N . LEU A 1 92 ? -3.532 -10.578 0.469 1.00 96.06 92 LEU A N 1
ATOM 749 C CA . LEU A 1 92 ? -2.918 -10.923 -0.822 1.00 96.06 92 LEU A CA 1
ATOM 750 C C . LEU A 1 92 ? -3.436 -12.249 -1.392 1.00 96.06 92 LEU A C 1
ATOM 752 O O . LEU A 1 92 ? -3.576 -12.381 -2.604 1.00 96.06 92 LEU A O 1
ATOM 756 N N . LEU A 1 93 ? -3.700 -13.225 -0.521 1.00 96.25 93 LEU A N 1
ATOM 757 C CA . LEU A 1 93 ? -4.122 -14.576 -0.896 1.00 96.25 93 LEU A CA 1
ATOM 758 C C . LEU A 1 93 ? -5.650 -14.776 -0.893 1.00 96.25 93 LEU A C 1
ATOM 760 O O . LEU A 1 93 ? -6.121 -15.878 -1.179 1.00 96.25 93 LEU A O 1
ATOM 764 N N . ASP A 1 94 ? -6.438 -13.751 -0.559 1.00 95.81 94 ASP A N 1
ATOM 765 C CA . ASP A 1 94 ? -7.901 -13.832 -0.560 1.00 95.81 94 ASP A CA 1
ATOM 766 C C . ASP A 1 94 ? -8.443 -13.675 -1.986 1.00 95.81 94 ASP A C 1
ATOM 768 O O . ASP A 1 94 ? -8.695 -12.571 -2.450 1.00 95.81 94 ASP A O 1
ATOM 772 N N . GLU A 1 95 ? -8.686 -14.782 -2.689 1.00 93.06 95 GLU A N 1
ATOM 773 C CA . GLU A 1 95 ? -9.239 -14.760 -4.057 1.00 93.06 95 GLU A CA 1
ATOM 774 C C . GLU A 1 95 ? -10.634 -14.114 -4.166 1.00 93.06 95 GLU A C 1
ATOM 776 O O . GLU A 1 95 ? -11.110 -13.849 -5.271 1.00 93.06 95 GLU A O 1
ATOM 781 N N . LYS A 1 96 ? -11.327 -13.895 -3.040 1.00 93.25 96 LYS A N 1
ATOM 782 C CA . LYS A 1 96 ? -12.679 -13.320 -3.018 1.00 93.25 96 LYS A CA 1
ATOM 783 C C . LYS A 1 96 ? -12.682 -11.815 -2.798 1.00 93.25 96 LYS A C 1
ATOM 785 O O . LYS A 1 96 ? -13.744 -11.207 -2.935 1.00 93.25 96 LYS A O 1
ATOM 790 N N . ILE A 1 97 ? -11.554 -11.226 -2.406 1.00 94.62 97 ILE A N 1
ATOM 791 C CA . ILE A 1 97 ? -11.475 -9.785 -2.199 1.00 94.62 97 ILE A CA 1
ATOM 792 C C . ILE A 1 97 ? -11.525 -9.059 -3.545 1.00 94.62 97 ILE A C 1
ATOM 794 O O . ILE A 1 97 ? -10.963 -9.525 -4.537 1.00 94.62 97 ILE A O 1
ATOM 798 N N . ASP A 1 98 ? -12.186 -7.902 -3.586 1.00 96.25 98 ASP A N 1
ATOM 799 C CA . ASP A 1 98 ? -12.068 -7.006 -4.735 1.00 96.25 98 ASP A CA 1
ATOM 800 C C . ASP A 1 98 ? -10.593 -6.567 -4.874 1.00 96.25 98 ASP A C 1
ATOM 802 O O . ASP A 1 98 ? -10.025 -6.050 -3.903 1.00 96.25 98 ASP A O 1
ATOM 806 N N . PRO A 1 99 ? -9.953 -6.738 -6.049 1.00 97.62 99 PRO A N 1
ATOM 807 C CA . PRO A 1 99 ? -8.597 -6.255 -6.289 1.00 97.62 99 PRO A CA 1
ATOM 808 C C . PRO A 1 99 ? -8.392 -4.775 -5.951 1.00 97.62 99 PRO A C 1
ATOM 810 O O . PRO A 1 99 ? -7.320 -4.412 -5.470 1.00 97.62 99 PRO A O 1
ATOM 813 N N . ALA A 1 100 ? -9.405 -3.926 -6.156 1.00 96.62 100 ALA A N 1
ATOM 814 C CA . ALA A 1 100 ? -9.333 -2.517 -5.781 1.00 96.62 100 ALA A CA 1
ATOM 815 C C . ALA A 1 100 ? -9.206 -2.351 -4.258 1.00 96.62 100 ALA A C 1
ATOM 817 O O . ALA A 1 100 ? -8.330 -1.627 -3.791 1.00 96.62 100 ALA A O 1
ATOM 818 N N . LEU A 1 101 ? -10.005 -3.085 -3.475 1.00 96.94 101 LEU A N 1
ATOM 819 C CA . LEU A 1 101 ? -9.897 -3.076 -2.015 1.00 96.94 101 LEU A CA 1
ATOM 820 C C . LEU A 1 101 ? -8.544 -3.628 -1.546 1.00 96.94 101 LEU A C 1
ATOM 822 O O . LEU A 1 101 ? -7.927 -3.051 -0.653 1.00 96.94 101 LEU A O 1
ATOM 826 N N . ALA A 1 102 ? -8.067 -4.731 -2.131 1.00 98.06 102 ALA A N 1
ATOM 827 C CA . ALA A 1 102 ? -6.754 -5.274 -1.785 1.00 98.06 102 ALA A CA 1
ATOM 828 C C . ALA A 1 102 ? -5.635 -4.260 -2.053 1.00 98.06 102 ALA A C 1
ATOM 830 O O . ALA A 1 102 ? -4.759 -4.090 -1.206 1.00 98.06 102 ALA A O 1
ATOM 831 N N . ALA A 1 103 ? -5.683 -3.558 -3.190 1.00 98.25 103 ALA A N 1
ATOM 832 C CA . ALA A 1 103 ? -4.714 -2.521 -3.529 1.00 98.25 103 ALA A CA 1
ATOM 833 C C . ALA A 1 103 ? -4.702 -1.384 -2.495 1.00 98.25 103 ALA A C 1
ATOM 835 O O . ALA A 1 103 ? -3.623 -0.966 -2.075 1.00 98.25 103 ALA A O 1
ATOM 836 N N . GLU A 1 104 ? -5.874 -0.930 -2.047 1.00 97.88 104 GLU A N 1
ATOM 837 C CA . GLU A 1 104 ? -6.004 0.107 -1.015 1.00 97.88 104 GLU A CA 1
ATOM 838 C C . GLU A 1 104 ? -5.529 -0.374 0.364 1.00 97.88 104 GLU A C 1
ATOM 840 O O . GLU A 1 104 ? -4.823 0.349 1.061 1.00 97.88 104 GLU A O 1
ATOM 845 N N . ILE A 1 105 ? -5.853 -1.610 0.765 1.00 97.75 105 ILE A N 1
ATOM 846 C CA . ILE A 1 105 ? -5.370 -2.190 2.032 1.00 97.75 105 ILE A CA 1
ATOM 847 C C . ILE A 1 105 ? -3.842 -2.313 2.035 1.00 97.75 105 ILE A C 1
ATOM 849 O O . ILE A 1 105 ? -3.199 -2.048 3.048 1.00 97.75 105 ILE A O 1
ATOM 853 N N . LEU A 1 106 ? -3.260 -2.725 0.907 1.00 97.31 106 LEU A N 1
ATOM 854 C CA . LEU A 1 106 ? -1.816 -2.886 0.738 1.00 97.31 106 LEU A CA 1
ATOM 855 C C . LEU A 1 106 ? -1.095 -1.556 0.484 1.00 97.31 106 LEU A C 1
ATOM 857 O O . LEU A 1 106 ? 0.129 -1.528 0.419 1.00 97.31 106 LEU A O 1
ATOM 861 N N . THR A 1 107 ? -1.811 -0.444 0.338 1.00 97.19 107 THR A N 1
ATOM 862 C CA . THR A 1 107 ? -1.185 0.868 0.186 1.00 97.19 107 THR A CA 1
ATOM 863 C C . THR A 1 107 ? -0.921 1.450 1.569 1.00 97.19 107 THR A C 1
ATOM 865 O O . THR A 1 107 ? -1.840 1.817 2.296 1.00 97.19 107 THR A O 1
ATOM 868 N N . LEU A 1 108 ? 0.359 1.528 1.952 1.00 96.25 108 LEU A N 1
ATOM 869 C CA . LEU A 1 108 ? 0.744 2.146 3.222 1.00 96.25 108 LEU A CA 1
ATOM 870 C C . LEU A 1 108 ? 0.358 3.635 3.250 1.00 96.25 108 LEU A C 1
ATOM 872 O O . LEU A 1 108 ? 0.609 4.323 2.249 1.00 96.25 108 LEU A O 1
ATOM 876 N N . PRO A 1 109 ? -0.092 4.153 4.412 1.00 97.12 109 PRO A N 1
ATOM 877 C CA . PRO A 1 109 ? -0.336 5.575 4.616 1.00 97.12 109 PRO A CA 1
ATOM 878 C C . PRO A 1 109 ? 0.803 6.450 4.086 1.00 97.12 109 PRO A C 1
ATOM 880 O O . PRO A 1 109 ? 1.994 6.130 4.217 1.00 97.12 109 PRO A O 1
ATOM 883 N N . SER A 1 110 ? 0.445 7.567 3.465 1.00 96.06 110 SER A N 1
ATOM 884 C CA . SER A 1 110 ? 1.385 8.599 3.038 1.00 96.06 110 SER A CA 1
ATOM 885 C C . SER A 1 110 ? 2.087 9.244 4.237 1.00 96.06 110 SER A C 1
ATOM 887 O O . SER A 1 110 ? 1.616 9.184 5.371 1.00 96.06 110 SER A O 1
ATOM 889 N N . ALA A 1 111 ? 3.217 9.913 3.994 1.00 94.94 111 ALA A N 1
ATOM 890 C CA . ALA A 1 111 ? 3.933 10.630 5.052 1.00 94.94 111 ALA A CA 1
ATOM 891 C C . ALA A 1 111 ? 3.051 11.689 5.746 1.00 94.94 111 ALA A C 1
ATOM 893 O O . ALA A 1 111 ? 3.171 11.878 6.953 1.00 94.94 111 ALA A O 1
ATOM 894 N N . ASN A 1 112 ? 2.128 12.317 5.009 1.00 95.00 112 ASN A N 1
ATOM 895 C CA . ASN A 1 112 ? 1.184 13.295 5.552 1.00 95.00 112 ASN A CA 1
ATOM 896 C C . ASN A 1 112 ? 0.128 12.636 6.449 1.00 95.00 112 ASN A C 1
ATOM 898 O O . ASN A 1 112 ? -0.119 13.115 7.551 1.00 95.00 112 ASN A O 1
ATOM 902 N N . GLU A 1 113 ? -0.449 11.508 6.025 1.00 95.62 113 GLU A N 1
ATOM 903 C CA . GLU A 1 113 ? -1.386 10.744 6.864 1.00 95.62 113 GLU A CA 1
ATOM 904 C C . GLU A 1 113 ? -0.711 10.240 8.142 1.00 95.62 113 GLU A C 1
ATOM 906 O O . GLU A 1 113 ? -1.308 10.265 9.216 1.00 95.62 113 GLU A O 1
ATOM 911 N N . ILE A 1 114 ? 0.556 9.827 8.046 1.00 97.12 114 ILE A N 1
ATOM 912 C CA . ILE A 1 114 ? 1.353 9.447 9.212 1.00 97.12 114 ILE A CA 1
ATOM 913 C C . ILE A 1 114 ? 1.612 10.658 10.113 1.00 97.12 114 ILE A C 1
ATOM 915 O O . ILE A 1 114 ? 1.502 10.535 11.330 1.00 97.12 114 ILE A O 1
ATOM 919 N N . ALA A 1 115 ? 1.935 11.825 9.553 1.00 96.62 115 ALA A N 1
ATOM 920 C CA . ALA A 1 115 ? 2.205 13.035 10.328 1.00 96.62 115 ALA A CA 1
ATOM 921 C C . ALA A 1 115 ? 1.012 13.442 11.210 1.00 96.62 115 ALA A C 1
ATOM 923 O O . ALA A 1 115 ? 1.207 13.770 12.379 1.00 96.62 115 ALA A O 1
ATOM 924 N N . GLU A 1 116 ? -0.220 13.305 10.709 1.00 94.88 116 GLU A N 1
ATOM 925 C CA . GLU A 1 116 ? -1.465 13.576 11.452 1.00 94.88 116 GLU A CA 1
ATOM 926 C C . GLU A 1 116 ? -1.680 12.677 12.686 1.00 94.88 116 GLU A C 1
ATOM 928 O O . GLU A 1 116 ? -2.533 12.955 13.541 1.00 94.88 116 GLU A O 1
ATOM 933 N N . MET A 1 117 ? -0.905 11.594 12.805 1.00 94.06 117 MET A N 1
ATOM 934 C CA . MET A 1 117 ? -0.925 10.691 13.955 1.00 94.06 117 MET A CA 1
ATOM 935 C C . MET A 1 117 ? -0.127 11.218 15.157 1.00 94.06 117 MET A C 1
ATOM 937 O O . MET A 1 117 ? -0.244 10.641 16.245 1.00 94.06 117 MET A O 1
ATOM 941 N N . PHE A 1 118 ? 0.676 12.274 14.979 1.00 95.12 118 PHE A N 1
ATOM 942 C CA . PHE A 1 118 ? 1.589 12.814 15.986 1.00 95.12 118 PHE A CA 1
ATOM 943 C C . PHE A 1 118 ? 1.317 14.293 16.268 1.00 95.12 118 PHE A C 1
ATOM 945 O O . PHE A 1 118 ? 0.995 15.072 15.380 1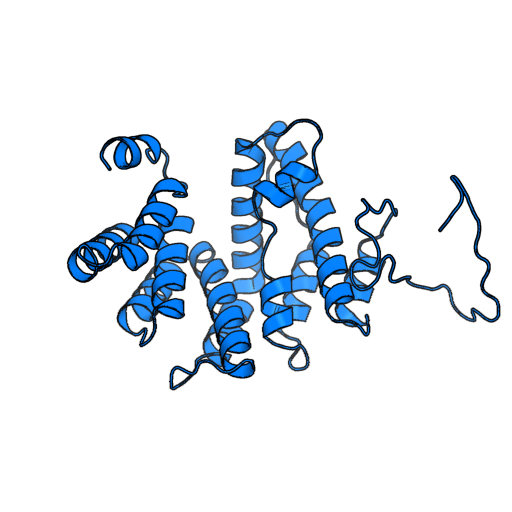.00 95.12 118 PHE A O 1
ATOM 952 N N . ALA A 1 119 ? 1.498 14.700 17.526 1.00 94.56 119 ALA A N 1
ATOM 953 C CA . ALA A 1 119 ? 1.410 16.110 17.909 1.00 94.56 119 ALA A CA 1
ATOM 954 C C . ALA A 1 119 ? 2.654 16.915 17.489 1.00 94.56 119 ALA A C 1
ATOM 956 O O . ALA A 1 119 ? 2.555 18.101 17.190 1.00 94.56 119 ALA A O 1
ATOM 957 N N . ILE A 1 120 ? 3.825 16.271 17.485 1.00 96.00 120 ILE A N 1
ATOM 958 C CA . ILE A 1 120 ? 5.093 16.839 17.019 1.00 96.00 120 ILE A CA 1
ATOM 959 C C . ILE A 1 120 ? 5.582 15.948 15.883 1.00 96.00 120 ILE A C 1
ATOM 961 O O . ILE A 1 120 ? 5.776 14.748 16.077 1.00 96.00 120 ILE A O 1
ATOM 965 N N . ILE A 1 121 ? 5.743 16.540 14.702 1.00 97.50 121 ILE A N 1
ATOM 966 C CA . ILE A 1 121 ? 6.071 15.818 13.473 1.00 97.50 121 ILE A CA 1
ATOM 967 C C . ILE A 1 121 ? 7.591 15.680 13.360 1.00 97.50 121 ILE A C 1
ATOM 969 O O . ILE A 1 121 ? 8.311 16.677 13.343 1.00 97.50 121 ILE A O 1
ATOM 973 N N . ASP A 1 122 ? 8.061 14.440 13.235 1.00 97.25 122 ASP A N 1
ATOM 974 C CA . ASP A 1 122 ? 9.441 14.102 12.883 1.00 97.25 122 ASP A CA 1
ATOM 975 C C . ASP A 1 122 ? 9.463 13.527 11.455 1.00 97.25 122 ASP A C 1
ATOM 977 O O . ASP A 1 122 ? 9.227 12.330 11.263 1.00 97.25 122 ASP A O 1
ATOM 981 N N . PRO A 1 123 ? 9.683 14.366 10.426 1.00 96.06 123 PRO A N 1
ATOM 982 C CA . PRO A 1 123 ? 9.542 13.943 9.035 1.00 96.06 123 PRO A CA 1
ATOM 983 C C . PRO A 1 123 ? 10.598 12.910 8.620 1.00 96.06 123 PRO A C 1
ATOM 985 O O . PRO A 1 123 ? 10.312 12.052 7.786 1.00 96.06 123 PRO A O 1
ATOM 988 N N . ILE A 1 124 ? 11.791 12.951 9.227 1.00 95.56 124 ILE A N 1
ATOM 989 C CA . ILE A 1 124 ? 12.878 12.008 8.935 1.00 95.56 124 ILE A CA 1
ATOM 990 C C . ILE A 1 124 ? 12.509 10.627 9.477 1.00 95.56 124 ILE A C 1
ATOM 992 O O . ILE A 1 124 ? 12.581 9.642 8.742 1.00 95.56 124 ILE A O 1
ATOM 996 N N . ALA A 1 125 ? 12.048 10.550 10.732 1.00 97.00 125 ALA A N 1
ATOM 997 C CA . ALA A 1 125 ? 11.604 9.285 11.312 1.00 97.00 125 ALA A CA 1
ATOM 998 C C . ALA A 1 125 ? 10.398 8.701 10.562 1.00 97.00 125 ALA A C 1
ATOM 1000 O O . ALA A 1 125 ? 10.346 7.495 10.335 1.00 97.00 125 ALA A O 1
ATOM 1001 N N . ILE A 1 126 ? 9.448 9.540 10.136 1.00 97.81 126 ILE A N 1
ATOM 1002 C CA . ILE A 1 126 ? 8.280 9.103 9.359 1.00 97.81 126 ILE A CA 1
ATOM 1003 C C . ILE A 1 126 ? 8.702 8.491 8.020 1.00 97.81 126 ILE A C 1
ATOM 1005 O O . ILE A 1 126 ? 8.258 7.388 7.690 1.00 97.81 126 ILE A O 1
ATOM 1009 N N . ALA A 1 127 ? 9.567 9.173 7.263 1.00 96.00 127 ALA A N 1
ATOM 1010 C CA . ALA A 1 127 ? 10.058 8.676 5.981 1.00 96.00 127 ALA A CA 1
ATOM 1011 C C . ALA A 1 127 ? 10.820 7.350 6.149 1.00 96.00 127 ALA A C 1
ATOM 1013 O O . ALA A 1 127 ? 10.487 6.363 5.487 1.00 96.00 127 ALA A O 1
ATOM 1014 N N . ALA A 1 128 ? 11.757 7.298 7.102 1.00 96.12 128 ALA A N 1
ATOM 1015 C CA . ALA A 1 128 ? 12.558 6.111 7.384 1.00 96.12 128 ALA A CA 1
ATOM 1016 C C . ALA A 1 128 ? 11.701 4.913 7.825 1.00 96.12 128 ALA A C 1
ATOM 1018 O O . ALA A 1 128 ? 11.903 3.793 7.358 1.00 96.12 128 ALA A O 1
ATOM 1019 N N . VAL A 1 129 ? 10.704 5.128 8.690 1.00 97.75 129 VAL A N 1
ATOM 1020 C CA . VAL A 1 129 ? 9.796 4.062 9.147 1.00 97.75 129 VAL A CA 1
ATOM 1021 C C . VAL A 1 129 ? 8.902 3.566 8.020 1.00 97.75 129 VAL A C 1
ATOM 1023 O O . VAL A 1 129 ? 8.677 2.361 7.914 1.00 97.75 129 VAL A O 1
ATOM 1026 N N . ARG A 1 130 ? 8.403 4.459 7.161 1.00 97.25 130 ARG A N 1
ATOM 1027 C CA . ARG A 1 130 ? 7.582 4.069 6.011 1.00 97.25 130 ARG A CA 1
ATOM 1028 C C . ARG A 1 130 ? 8.375 3.213 5.024 1.00 97.25 130 ARG A C 1
ATOM 1030 O O . ARG A 1 130 ? 7.860 2.198 4.551 1.00 97.25 130 ARG A O 1
ATOM 1037 N N . GLU A 1 131 ? 9.622 3.579 4.743 1.00 96.12 131 GLU A N 1
ATOM 1038 C CA . GLU A 1 131 ? 10.517 2.760 3.923 1.00 96.12 131 GLU A CA 1
ATOM 1039 C C . GLU A 1 131 ? 10.826 1.418 4.599 1.00 96.12 131 GLU A C 1
ATOM 1041 O O . GLU A 1 131 ? 10.674 0.368 3.976 1.00 96.12 131 GLU A O 1
ATOM 1046 N N . ALA A 1 132 ? 11.180 1.427 5.887 1.00 96.31 132 ALA A N 1
ATOM 1047 C CA . ALA A 1 132 ? 11.492 0.213 6.635 1.00 96.31 132 ALA A CA 1
ATOM 1048 C C . ALA A 1 132 ? 10.303 -0.762 6.680 1.00 96.31 132 ALA A C 1
ATOM 1050 O O . ALA A 1 132 ? 10.487 -1.950 6.430 1.00 96.31 132 ALA A O 1
ATOM 1051 N N . LEU A 1 133 ? 9.079 -0.275 6.917 1.00 97.25 133 LEU A N 1
ATOM 1052 C CA . LEU A 1 133 ? 7.860 -1.089 6.840 1.00 97.25 133 LEU A CA 1
ATOM 1053 C C . LEU A 1 133 ? 7.640 -1.656 5.436 1.00 97.25 133 LEU A C 1
ATOM 1055 O O . LEU A 1 133 ? 7.276 -2.824 5.303 1.00 97.25 133 LEU A O 1
ATOM 1059 N N . THR A 1 134 ? 7.888 -0.852 4.396 1.00 97.50 134 THR A N 1
ATOM 1060 C CA . THR A 1 134 ? 7.795 -1.307 3.002 1.00 97.50 134 THR A CA 1
ATOM 1061 C C . THR A 1 134 ? 8.767 -2.458 2.751 1.00 97.50 134 THR A C 1
ATOM 1063 O O . THR A 1 134 ? 8.343 -3.505 2.274 1.00 97.50 134 THR A O 1
ATOM 1066 N N . ARG A 1 135 ? 10.041 -2.307 3.136 1.00 96.62 135 ARG A N 1
ATOM 1067 C CA . ARG A 1 135 ? 11.075 -3.347 3.001 1.00 96.62 135 ARG A CA 1
ATOM 1068 C C . ARG A 1 135 ? 10.746 -4.604 3.804 1.00 96.62 135 ARG A C 1
ATOM 1070 O O . ARG A 1 135 ? 10.904 -5.706 3.296 1.00 96.62 135 ARG A O 1
ATOM 1077 N N . THR A 1 136 ? 10.263 -4.462 5.038 1.00 96.81 136 THR A N 1
ATOM 1078 C CA . THR A 1 136 ? 9.881 -5.613 5.868 1.00 96.81 136 THR A CA 1
ATOM 1079 C C . THR A 1 136 ? 8.748 -6.406 5.231 1.00 96.81 136 THR A C 1
ATOM 1081 O O . THR A 1 136 ? 8.888 -7.610 5.061 1.00 96.81 136 THR A O 1
ATOM 1084 N N . LEU A 1 137 ? 7.660 -5.752 4.815 1.00 97.25 137 LEU A N 1
ATOM 1085 C CA . LEU A 1 137 ? 6.560 -6.446 4.139 1.00 97.25 137 LEU A CA 1
ATOM 1086 C C . LEU A 1 137 ? 7.005 -7.041 2.798 1.00 97.25 137 LEU A C 1
ATOM 1088 O O . LEU A 1 137 ? 6.641 -8.170 2.492 1.00 97.25 137 LEU A O 1
ATOM 1092 N N . ALA A 1 138 ? 7.818 -6.314 2.029 1.00 97.12 138 ALA A N 1
ATOM 1093 C CA . ALA A 1 138 ? 8.366 -6.785 0.761 1.00 97.12 138 ALA A CA 1
ATOM 1094 C C . ALA A 1 138 ? 9.169 -8.084 0.919 1.00 97.12 138 ALA A C 1
ATOM 1096 O O . ALA A 1 138 ? 9.001 -8.996 0.117 1.00 97.12 138 ALA A O 1
ATOM 1097 N N . ASN A 1 139 ? 9.996 -8.182 1.962 1.00 95.69 139 ASN A N 1
ATOM 1098 C CA . ASN A 1 139 ? 10.808 -9.367 2.237 1.00 95.69 139 ASN A CA 1
ATOM 1099 C C . ASN A 1 139 ? 9.977 -10.541 2.766 1.00 95.69 139 ASN A C 1
ATOM 1101 O O . ASN A 1 139 ? 10.155 -11.668 2.316 1.00 95.69 139 ASN A O 1
ATOM 1105 N N . GLU A 1 140 ? 9.059 -10.289 3.701 1.00 96.44 140 GLU A N 1
ATOM 1106 C CA . GLU A 1 140 ? 8.238 -11.342 4.316 1.00 96.44 140 GLU A CA 1
ATOM 1107 C C . GLU A 1 140 ? 7.211 -11.947 3.344 1.00 96.44 140 GLU A C 1
ATOM 1109 O O . GLU A 1 140 ? 6.797 -13.097 3.515 1.00 96.44 140 GLU A O 1
ATOM 1114 N N . LEU A 1 141 ? 6.777 -11.173 2.344 1.00 97.56 141 LEU A N 1
ATOM 1115 C CA . LEU A 1 141 ? 5.691 -11.513 1.417 1.00 97.56 141 LEU A CA 1
ATOM 1116 C C . LEU A 1 141 ? 6.166 -11.577 -0.046 1.00 97.56 141 LEU A C 1
ATOM 1118 O O . LEU A 1 141 ? 5.361 -11.416 -0.963 1.00 97.56 141 LEU A O 1
ATOM 1122 N N . ALA A 1 142 ? 7.473 -11.740 -0.282 1.00 97.25 142 ALA A N 1
ATOM 1123 C CA . ALA A 1 142 ? 8.072 -11.631 -1.615 1.00 97.25 142 ALA A CA 1
ATOM 1124 C C . ALA A 1 142 ? 7.442 -12.601 -2.631 1.00 97.25 142 ALA A C 1
ATOM 1126 O O . ALA A 1 142 ? 7.091 -12.195 -3.744 1.00 97.25 142 ALA A O 1
ATOM 1127 N N . ASP A 1 143 ? 7.257 -13.863 -2.235 1.00 97.50 143 ASP A N 1
ATOM 1128 C CA . ASP A 1 143 ? 6.683 -14.905 -3.089 1.00 97.50 143 ASP A CA 1
ATOM 1129 C C . ASP A 1 143 ? 5.212 -14.609 -3.420 1.00 97.50 143 ASP A C 1
ATOM 1131 O O . ASP A 1 143 ? 4.799 -14.706 -4.580 1.00 97.50 143 ASP A O 1
ATOM 1135 N N . GLU A 1 144 ? 4.420 -14.185 -2.431 1.00 98.31 144 GLU A N 1
ATOM 1136 C CA . GLU A 1 144 ? 3.020 -13.812 -2.631 1.00 98.31 144 GLU A CA 1
ATOM 1137 C C . GLU A 1 144 ? 2.874 -12.565 -3.498 1.00 98.31 144 GLU A C 1
ATOM 1139 O O . GLU A 1 144 ? 2.058 -12.560 -4.421 1.00 98.31 144 GLU A O 1
ATOM 1144 N N . PHE A 1 145 ? 3.678 -11.525 -3.260 1.00 98.38 145 PHE A N 1
ATOM 1145 C CA . PHE A 1 145 ? 3.664 -10.329 -4.099 1.00 98.38 145 PHE A CA 1
ATOM 1146 C C . PHE A 1 145 ? 4.005 -10.666 -5.547 1.00 98.38 145 PHE A C 1
ATOM 1148 O O . PHE A 1 145 ? 3.340 -10.168 -6.456 1.00 98.38 145 PHE A O 1
ATOM 1155 N N . LEU A 1 146 ? 4.991 -11.536 -5.783 1.00 98.25 146 LEU A N 1
ATOM 1156 C CA . LEU A 1 146 ? 5.349 -11.967 -7.131 1.00 98.25 146 LEU A CA 1
ATOM 1157 C C . LEU A 1 146 ? 4.220 -12.775 -7.786 1.00 98.25 146 LEU A C 1
ATOM 1159 O O . LEU A 1 146 ? 3.911 -12.563 -8.963 1.00 98.25 146 LEU A O 1
ATOM 1163 N N . ALA A 1 147 ? 3.579 -13.678 -7.043 1.00 98.19 147 ALA A N 1
ATOM 1164 C CA . ALA A 1 147 ? 2.451 -14.458 -7.542 1.00 98.19 147 ALA A CA 1
ATOM 1165 C C . ALA A 1 147 ? 1.266 -13.556 -7.931 1.00 98.19 147 ALA A C 1
ATOM 1167 O O . ALA A 1 147 ? 0.768 -13.646 -9.056 1.00 98.19 147 ALA A O 1
ATOM 1168 N N . VAL A 1 148 ? 0.864 -12.636 -7.048 1.00 98.38 148 VAL A N 1
ATOM 1169 C CA . VAL A 1 148 ? -0.255 -11.707 -7.278 1.00 98.38 148 VAL A CA 1
ATOM 1170 C C . VAL A 1 148 ? 0.066 -10.706 -8.392 1.00 98.38 148 VAL A C 1
ATOM 1172 O O . VAL A 1 148 ? -0.797 -10.432 -9.232 1.00 98.38 148 VAL A O 1
ATOM 1175 N N . TYR A 1 149 ? 1.306 -10.211 -8.463 1.00 98.56 149 TYR A N 1
ATOM 1176 C CA . TYR A 1 149 ? 1.787 -9.353 -9.550 1.00 98.56 149 TYR A CA 1
ATOM 1177 C C . TYR A 1 149 ? 1.611 -10.016 -10.922 1.00 98.56 149 TYR A C 1
ATOM 1179 O O . TYR A 1 149 ? 1.087 -9.400 -11.854 1.00 98.56 149 TYR A O 1
ATOM 1187 N N . ASN A 1 150 ? 2.015 -11.284 -11.040 1.00 98.06 150 ASN A N 1
ATOM 1188 C CA . ASN A 1 150 ? 1.897 -12.041 -12.284 1.00 98.06 150 ASN A CA 1
ATOM 1189 C C . ASN A 1 150 ? 0.437 -12.390 -12.610 1.00 98.06 150 ASN A C 1
ATOM 1191 O O . ASN A 1 150 ? 0.028 -12.270 -13.764 1.00 98.06 150 ASN A O 1
ATOM 1195 N N . ALA A 1 151 ? -0.362 -12.771 -11.607 1.00 97.81 151 ALA A N 1
ATOM 1196 C CA . ALA A 1 151 ? -1.769 -13.141 -11.780 1.00 97.81 151 ALA A CA 1
ATOM 1197 C C . ALA A 1 151 ? -2.663 -11.973 -12.236 1.00 97.81 151 ALA A C 1
ATOM 1199 O O . ALA A 1 151 ? -3.685 -12.192 -12.884 1.00 97.81 151 ALA A O 1
ATOM 1200 N N . ASN A 1 152 ? -2.277 -10.731 -11.926 1.00 97.69 152 ASN A N 1
ATOM 1201 C CA . ASN A 1 152 ? -3.019 -9.523 -12.298 1.00 97.69 152 ASN A CA 1
ATOM 1202 C C . ASN A 1 152 ? -2.492 -8.839 -13.571 1.00 97.69 152 ASN A C 1
ATOM 1204 O O . ASN A 1 152 ? -2.855 -7.694 -13.853 1.00 97.69 152 ASN A O 1
ATOM 1208 N N . LYS A 1 153 ? -1.641 -9.508 -14.361 1.00 96.75 153 LYS A N 1
ATOM 1209 C CA . LYS A 1 153 ? -1.253 -9.007 -15.684 1.00 96.75 153 LYS A CA 1
ATOM 1210 C C . LYS A 1 153 ? -2.480 -8.966 -16.605 1.00 96.75 153 LYS A C 1
ATOM 1212 O O . LYS A 1 153 ? -3.214 -9.943 -16.717 1.00 96.75 153 LYS A O 1
ATOM 1217 N N . LEU A 1 154 ? -2.682 -7.830 -17.269 1.00 95.88 154 LEU A N 1
ATOM 1218 C CA . LEU A 1 154 ? -3.732 -7.633 -18.268 1.00 95.88 154 LEU A CA 1
ATOM 1219 C C . LEU A 1 154 ? -3.122 -7.689 -19.672 1.00 95.88 154 LEU A C 1
ATOM 1221 O O . LEU A 1 154 ? -2.028 -7.172 -19.888 1.00 95.88 154 LEU A O 1
ATOM 1225 N N . ASP A 1 155 ? -3.841 -8.290 -20.619 1.00 91.50 155 ASP A N 1
ATOM 1226 C CA . ASP A 1 155 ? -3.380 -8.433 -22.010 1.00 91.50 155 ASP A CA 1
ATOM 1227 C C . ASP A 1 155 ? -3.562 -7.161 -22.849 1.00 91.50 155 ASP A C 1
ATOM 1229 O O . ASP A 1 155 ? -2.980 -7.029 -23.923 1.00 91.50 155 ASP A O 1
ATOM 1233 N N . SER A 1 156 ? -4.407 -6.238 -22.392 1.00 92.50 156 SER A N 1
ATOM 1234 C CA . SER A 1 156 ? -4.718 -5.004 -23.111 1.00 92.50 156 SER A CA 1
ATOM 1235 C C . SER A 1 156 ? -5.216 -3.932 -22.155 1.00 92.50 156 SER A C 1
ATOM 1237 O O . SER A 1 156 ? -6.022 -4.229 -21.270 1.00 92.50 156 SER A O 1
ATOM 1239 N N . TYR A 1 157 ? -4.827 -2.683 -22.388 1.00 96.56 157 TYR A N 1
ATOM 1240 C CA . TYR A 1 157 ? -5.319 -1.550 -21.616 1.00 96.56 157 TYR A CA 1
ATOM 1241 C C . TYR A 1 157 ? -6.807 -1.230 -21.856 1.00 96.56 157 TYR A C 1
ATOM 1243 O O . TYR A 1 157 ? -7.245 -1.022 -22.990 1.00 96.56 157 TYR A O 1
ATOM 1251 N N . ARG A 1 158 ? -7.574 -1.115 -20.763 1.00 96.50 158 ARG A N 1
ATOM 1252 C CA . ARG A 1 158 ? -8.939 -0.561 -20.741 1.00 96.50 158 ARG A CA 1
ATOM 1253 C C . ARG A 1 158 ? -9.142 0.367 -19.547 1.00 96.50 158 ARG A C 1
ATOM 1255 O O . ARG A 1 158 ? -8.588 0.162 -18.459 1.00 96.50 158 ARG A O 1
ATOM 1262 N N . VAL A 1 159 ? -10.000 1.364 -19.747 1.00 96.75 159 VAL A N 1
ATOM 1263 C CA . VAL A 1 159 ? -10.481 2.277 -18.699 1.00 96.75 159 VAL A CA 1
ATOM 1264 C C . VAL A 1 159 ? -1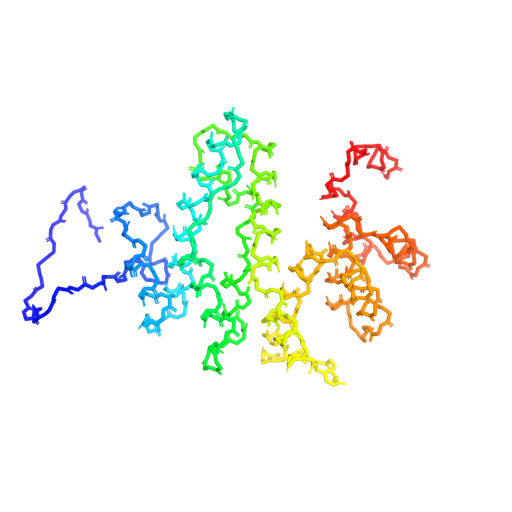1.813 1.751 -18.156 1.00 96.75 159 VAL A C 1
ATOM 1266 O O . VAL A 1 159 ? -12.856 2.382 -18.284 1.00 96.75 159 VAL A O 1
ATOM 1269 N N . GLU A 1 160 ? -11.775 0.546 -17.587 1.00 96.69 160 GLU A N 1
ATOM 1270 C CA . GLU A 1 160 ? -12.917 -0.127 -16.958 1.00 96.69 160 GLU A CA 1
ATOM 1271 C C . GLU A 1 160 ? -12.590 -0.428 -15.495 1.00 96.69 160 GLU A C 1
ATOM 1273 O O . GLU A 1 160 ? -11.446 -0.744 -15.171 1.00 96.69 160 GLU A O 1
ATOM 1278 N N . HIS A 1 161 ? -13.579 -0.345 -14.601 1.00 94.50 161 HIS A N 1
ATOM 1279 C CA . HIS A 1 161 ? -13.349 -0.453 -13.154 1.00 94.50 161 HIS A CA 1
ATOM 1280 C C . HIS A 1 161 ? -12.631 -1.747 -12.739 1.00 94.50 161 HIS A C 1
ATOM 1282 O O . HIS A 1 161 ? -11.696 -1.689 -11.944 1.00 94.50 161 HIS A O 1
ATOM 1288 N N . ALA A 1 162 ? -13.005 -2.892 -13.317 1.00 95.50 162 ALA A N 1
ATOM 1289 C CA . ALA A 1 162 ? -12.357 -4.170 -13.022 1.00 95.50 162 ALA A CA 1
ATOM 1290 C C . ALA A 1 162 ? -10.873 -4.185 -13.446 1.00 95.50 162 ALA A C 1
ATOM 1292 O O . ALA A 1 162 ? -10.009 -4.617 -12.680 1.00 95.50 162 ALA A O 1
ATOM 1293 N N . ASP A 1 163 ? -10.565 -3.659 -14.635 1.00 97.81 163 ASP A N 1
ATOM 1294 C CA . ASP A 1 163 ? -9.195 -3.558 -15.151 1.00 97.81 163 ASP A CA 1
ATOM 1295 C C . ASP A 1 163 ? -8.375 -2.541 -14.339 1.00 97.81 163 ASP A C 1
ATOM 1297 O O . ASP A 1 163 ? -7.189 -2.757 -14.093 1.00 97.81 163 ASP A O 1
ATOM 1301 N N . ILE A 1 164 ? -8.999 -1.451 -13.877 1.00 98.06 164 ILE A N 1
ATOM 1302 C CA . ILE A 1 164 ? -8.377 -0.474 -12.972 1.00 98.06 164 ILE A CA 1
ATOM 1303 C C . ILE A 1 164 ? -8.002 -1.137 -11.643 1.00 98.06 164 ILE A C 1
ATOM 1305 O O . ILE A 1 164 ? -6.861 -0.984 -11.215 1.00 98.06 164 ILE A O 1
ATOM 1309 N N . GLY A 1 165 ? -8.906 -1.906 -11.026 1.00 97.75 165 GLY A N 1
ATOM 1310 C CA . GLY A 1 165 ? -8.643 -2.600 -9.761 1.00 97.75 165 GLY A CA 1
ATOM 1311 C C . GLY A 1 165 ? -7.491 -3.603 -9.864 1.00 97.75 165 GLY A C 1
ATOM 1312 O O . GLY A 1 165 ? -6.558 -3.561 -9.064 1.00 97.75 165 GLY A O 1
ATOM 1313 N N . LYS A 1 166 ? -7.489 -4.454 -10.900 1.00 98.25 166 LYS A N 1
ATOM 1314 C CA . LYS A 1 166 ? -6.389 -5.407 -11.147 1.00 98.25 166 LYS A CA 1
ATOM 1315 C C . LYS A 1 166 ? -5.054 -4.705 -11.379 1.00 98.25 166 LYS A C 1
ATOM 1317 O O . LYS A 1 166 ? -4.031 -5.111 -10.829 1.00 98.25 166 LYS A O 1
ATOM 1322 N N . ARG A 1 167 ? -5.059 -3.629 -12.169 1.00 98.50 167 ARG A N 1
ATOM 1323 C CA . ARG A 1 167 ? -3.861 -2.831 -12.445 1.00 98.50 167 ARG A CA 1
ATOM 1324 C C . ARG A 1 167 ? -3.344 -2.119 -11.196 1.00 98.50 167 ARG A C 1
ATOM 1326 O O . ARG A 1 167 ? -2.136 -2.104 -10.980 1.00 98.50 167 ARG A O 1
ATOM 1333 N N . ALA A 1 168 ? -4.235 -1.585 -10.360 1.00 98.44 168 ALA A N 1
ATOM 1334 C CA . ALA A 1 168 ? -3.877 -0.999 -9.072 1.00 98.44 168 ALA A CA 1
ATOM 1335 C C . ALA A 1 168 ? -3.197 -2.041 -8.176 1.00 98.44 168 ALA A C 1
ATOM 1337 O O . ALA A 1 168 ? -2.068 -1.818 -7.749 1.00 98.44 168 ALA A O 1
ATOM 1338 N N . LEU A 1 169 ? -3.807 -3.219 -7.999 1.00 98.62 169 LEU A N 1
ATOM 1339 C CA . LEU A 1 169 ? -3.229 -4.299 -7.195 1.00 98.62 169 LEU A CA 1
ATOM 1340 C C . LEU A 1 169 ? -1.863 -4.749 -7.728 1.00 98.62 169 LEU A C 1
ATOM 1342 O O . LEU A 1 169 ? -0.907 -4.872 -6.960 1.00 98.62 169 LEU A O 1
ATOM 1346 N N . ARG A 1 170 ? -1.741 -4.941 -9.048 1.00 98.56 170 ARG A N 1
ATOM 1347 C CA . ARG A 1 170 ? -0.470 -5.289 -9.697 1.00 98.56 170 ARG A CA 1
ATOM 1348 C C . ARG A 1 170 ? 0.609 -4.240 -9.425 1.00 98.56 170 ARG A C 1
ATOM 1350 O O . ARG A 1 170 ? 1.726 -4.599 -9.063 1.00 98.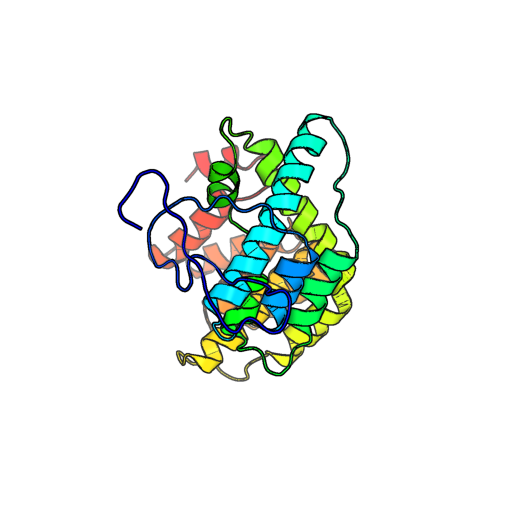56 170 ARG A O 1
ATOM 1357 N N . ASN A 1 171 ? 0.288 -2.958 -9.563 1.00 98.69 171 ASN A N 1
ATOM 1358 C CA . ASN A 1 171 ? 1.246 -1.873 -9.352 1.00 98.69 171 ASN A CA 1
ATOM 1359 C C . ASN A 1 171 ? 1.613 -1.694 -7.871 1.00 98.69 171 ASN A C 1
ATOM 1361 O O . ASN A 1 171 ? 2.773 -1.414 -7.567 1.00 98.69 171 ASN A O 1
ATOM 1365 N N . THR A 1 172 ? 0.687 -1.954 -6.945 1.00 98.56 172 THR A N 1
ATOM 1366 C CA . THR A 1 172 ? 0.994 -2.033 -5.510 1.00 98.56 172 THR A CA 1
ATOM 1367 C C . THR A 1 172 ? 1.963 -3.180 -5.218 1.00 98.56 172 THR A C 1
ATOM 1369 O O . THR A 1 172 ? 2.954 -2.972 -4.521 1.00 98.56 172 THR A O 1
ATOM 1372 N N . CYS A 1 173 ? 1.764 -4.360 -5.815 1.00 98.50 173 CYS A N 1
ATOM 1373 C CA . CYS A 1 173 ? 2.709 -5.475 -5.685 1.00 98.50 173 CYS A CA 1
ATOM 1374 C C . CYS A 1 173 ? 4.093 -5.122 -6.256 1.00 98.50 173 CYS A C 1
ATOM 1376 O O . CYS A 1 173 ? 5.102 -5.390 -5.607 1.00 98.50 173 CYS A O 1
ATOM 1378 N N . LEU A 1 174 ? 4.157 -4.468 -7.426 1.00 98.50 174 LEU A N 1
ATOM 1379 C CA . LEU A 1 174 ? 5.426 -4.010 -8.008 1.00 98.50 174 L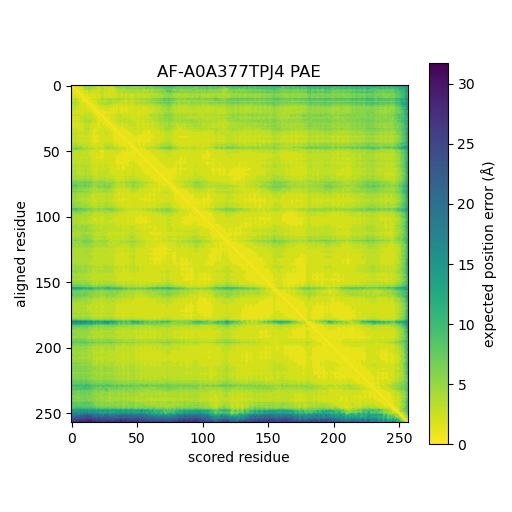EU A CA 1
ATOM 1380 C C . LEU A 1 174 ? 6.171 -3.063 -7.066 1.00 98.50 174 LEU A C 1
ATOM 1382 O O . LEU A 1 174 ? 7.389 -3.174 -6.930 1.00 98.50 174 LEU A O 1
ATOM 1386 N N . ARG A 1 175 ? 5.445 -2.158 -6.395 1.00 97.88 175 ARG A N 1
ATOM 1387 C CA . ARG A 1 175 ? 6.047 -1.245 -5.424 1.00 97.88 175 ARG A CA 1
ATOM 1388 C C . ARG A 1 175 ? 6.766 -2.012 -4.322 1.00 97.88 175 ARG A C 1
ATOM 1390 O O . ARG A 1 175 ? 7.884 -1.635 -4.017 1.00 97.88 175 ARG A O 1
ATOM 1397 N N . TYR A 1 176 ? 6.187 -3.072 -3.762 1.00 98.44 176 TYR A N 1
ATOM 1398 C CA . TYR A 1 176 ? 6.880 -3.899 -2.767 1.00 98.44 176 TYR A CA 1
ATOM 1399 C C . TYR A 1 176 ? 8.035 -4.702 -3.371 1.00 98.44 176 TYR A C 1
ATOM 1401 O O . TYR A 1 176 ? 9.124 -4.711 -2.804 1.00 98.44 176 TYR A O 1
ATOM 1409 N N . LEU A 1 177 ? 7.843 -5.319 -4.540 1.00 98.25 177 LEU A N 1
ATOM 1410 C CA . LEU A 1 177 ? 8.882 -6.112 -5.212 1.00 98.25 177 LEU A CA 1
ATOM 1411 C C . LEU A 1 177 ? 10.145 -5.295 -5.524 1.00 98.25 177 LEU A C 1
ATOM 1413 O O . LEU A 1 177 ? 11.244 -5.840 -5.469 1.00 98.25 177 LEU A O 1
ATOM 1417 N N . ALA A 1 178 ? 10.008 -3.989 -5.771 1.00 98.00 178 ALA A N 1
ATOM 1418 C CA . ALA A 1 178 ? 11.139 -3.076 -5.927 1.00 98.00 178 ALA A CA 1
ATOM 1419 C C . ALA A 1 178 ? 12.020 -2.958 -4.662 1.00 98.00 178 ALA A C 1
ATOM 1421 O O . ALA A 1 178 ? 13.202 -2.656 -4.776 1.00 98.00 178 ALA A O 1
ATOM 1422 N N . PHE A 1 179 ? 11.480 -3.219 -3.465 1.00 97.00 179 PHE A N 1
ATOM 1423 C CA . PHE A 1 179 ? 12.205 -3.141 -2.188 1.00 97.00 179 PHE A CA 1
ATOM 1424 C C . PHE A 1 179 ? 12.695 -4.495 -1.646 1.00 97.00 179 PHE A C 1
ATOM 1426 O O . PHE A 1 179 ? 13.468 -4.484 -0.686 1.00 97.00 179 PHE A O 1
ATOM 1433 N N . ALA A 1 180 ? 12.243 -5.626 -2.208 1.00 90.75 180 ALA A N 1
ATOM 1434 C CA . ALA A 1 180 ? 12.535 -6.971 -1.696 1.00 90.75 180 ALA A CA 1
ATOM 1435 C C . ALA A 1 180 ? 13.957 -7.448 -2.053 1.00 90.75 180 ALA A C 1
ATOM 1437 O O . ALA A 1 180 ? 14.828 -7.554 -1.192 1.00 90.75 180 ALA A O 1
ATOM 1438 N N . GLU A 1 181 ? 14.212 -7.715 -3.339 1.00 85.19 181 GLU A N 1
ATOM 1439 C CA . GLU A 1 181 ? 15.518 -8.164 -3.837 1.00 85.19 181 GLU A CA 1
ATOM 1440 C C . GLU A 1 181 ? 15.982 -7.235 -4.968 1.00 8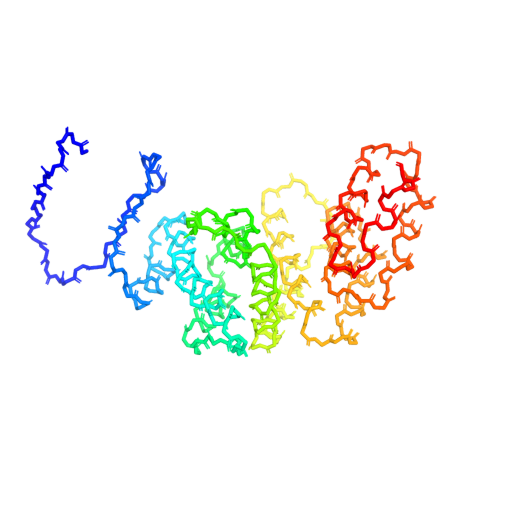5.19 181 GLU A C 1
ATOM 1442 O O . GLU A 1 181 ? 15.263 -7.107 -5.962 1.00 85.19 181 GLU A O 1
ATOM 1447 N N . PRO A 1 182 ? 17.152 -6.575 -4.844 1.00 84.06 182 PRO A N 1
ATOM 1448 C CA . PRO A 1 182 ? 17.579 -5.543 -5.789 1.00 84.06 182 PRO A CA 1
ATOM 1449 C C . PRO A 1 182 ? 17.620 -5.994 -7.253 1.00 84.06 182 PRO A C 1
ATOM 1451 O O . PRO A 1 182 ? 17.210 -5.241 -8.131 1.00 84.06 182 PRO A O 1
ATOM 1454 N N . THR A 1 183 ? 18.080 -7.216 -7.535 1.00 92.94 183 THR A N 1
ATOM 1455 C CA . THR A 1 183 ? 18.264 -7.715 -8.909 1.00 92.94 183 THR A CA 1
ATOM 1456 C C . THR A 1 183 ? 16.929 -8.016 -9.589 1.00 92.94 183 THR A C 1
ATOM 1458 O O . THR A 1 183 ? 16.698 -7.647 -10.743 1.00 92.94 183 THR A O 1
ATOM 1461 N N . LEU A 1 184 ? 16.034 -8.699 -8.879 1.00 93.56 184 LEU A N 1
ATOM 1462 C CA . LEU A 1 184 ? 14.693 -9.031 -9.333 1.00 93.56 184 LEU A CA 1
ATOM 1463 C C . LEU A 1 184 ? 13.840 -7.769 -9.450 1.00 93.56 184 LEU A C 1
ATOM 1465 O O . LEU A 1 184 ? 13.168 -7.599 -10.467 1.00 93.56 184 LEU A O 1
ATOM 1469 N N . GLY A 1 185 ? 13.894 -6.886 -8.450 1.00 96.00 185 GLY A N 1
ATOM 1470 C CA . GLY A 1 185 ? 13.199 -5.602 -8.445 1.00 96.00 185 GLY A CA 1
ATOM 1471 C C . GLY A 1 185 ? 13.586 -4.746 -9.649 1.00 96.00 185 GLY A C 1
ATOM 1472 O O . GLY A 1 185 ? 12.705 -4.343 -10.408 1.00 96.00 185 GLY A O 1
ATOM 1473 N N . ASP A 1 186 ? 14.889 -4.559 -9.886 1.00 97.81 186 ASP A N 1
ATOM 1474 C CA . ASP A 1 186 ? 15.421 -3.819 -11.040 1.00 97.81 186 ASP A CA 1
ATOM 1475 C C . ASP A 1 186 ? 14.914 -4.389 -12.370 1.00 97.81 186 ASP A C 1
ATOM 1477 O O . ASP A 1 186 ? 14.340 -3.674 -13.196 1.00 97.81 186 ASP A O 1
ATOM 1481 N N . LYS A 1 187 ? 15.005 -5.714 -12.537 1.00 98.00 187 LYS A N 1
ATOM 1482 C CA . LYS A 1 187 ? 14.535 -6.395 -13.745 1.00 98.00 187 LYS A CA 1
ATOM 1483 C C . LYS A 1 187 ? 13.028 -6.242 -13.959 1.00 98.00 187 LYS A C 1
ATOM 1485 O O . LYS A 1 187 ? 12.604 -5.988 -15.089 1.00 98.00 187 LYS A O 1
ATOM 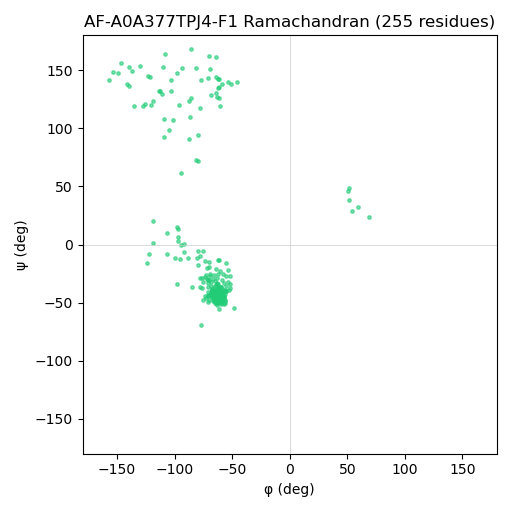1490 N N . LEU A 1 188 ? 12.210 -6.448 -12.926 1.00 98.25 188 LEU A N 1
ATOM 1491 C CA . LEU A 1 188 ? 10.748 -6.372 -13.030 1.00 98.25 188 LEU A CA 1
ATOM 1492 C C . LEU A 1 188 ? 10.289 -4.951 -13.352 1.00 98.25 188 LEU A C 1
ATOM 1494 O O . LEU A 1 188 ? 9.447 -4.767 -14.233 1.00 98.25 188 LEU A O 1
ATOM 1498 N N . VAL A 1 189 ? 10.874 -3.958 -12.682 1.00 98.56 189 VAL A N 1
ATOM 1499 C CA . VAL A 1 189 ? 10.570 -2.542 -12.890 1.00 98.56 189 VAL A CA 1
ATOM 1500 C C . VAL A 1 189 ? 10.943 -2.104 -14.307 1.00 98.56 189 VAL A C 1
ATOM 1502 O O . VAL A 1 189 ? 10.075 -1.607 -15.026 1.00 98.56 189 VAL A O 1
ATOM 1505 N N . ALA A 1 190 ? 12.173 -2.371 -14.757 1.00 98.44 190 ALA A N 1
ATOM 1506 C CA . ALA A 1 190 ? 12.598 -2.041 -16.119 1.00 98.44 190 ALA A CA 1
ATOM 1507 C C . ALA A 1 190 ? 11.734 -2.753 -17.177 1.00 98.44 190 ALA A C 1
ATOM 1509 O O . ALA A 1 190 ? 11.287 -2.141 -18.148 1.00 98.44 190 ALA A O 1
ATOM 1510 N N . THR A 1 191 ? 11.421 -4.037 -16.961 1.00 98.31 191 THR A N 1
ATOM 1511 C CA . THR A 1 191 ? 10.557 -4.806 -17.872 1.00 98.31 191 THR A CA 1
ATOM 1512 C C . THR A 1 191 ? 9.168 -4.184 -17.974 1.00 98.31 191 THR A C 1
ATOM 1514 O O . THR A 1 191 ? 8.662 -4.016 -19.082 1.00 98.31 191 THR A O 1
ATOM 1517 N N . GLN A 1 192 ? 8.545 -3.827 -16.846 1.00 98.56 192 GLN A N 1
ATOM 1518 C CA . GLN A 1 192 ? 7.227 -3.204 -16.871 1.00 98.56 192 GLN A CA 1
ATOM 1519 C C . GLN A 1 192 ? 7.257 -1.842 -17.562 1.00 98.56 192 GLN A C 1
ATOM 1521 O O . GLN A 1 192 ? 6.360 -1.575 -18.353 1.00 98.56 192 GLN A O 1
ATOM 1526 N N . TYR A 1 193 ? 8.269 -1.010 -17.306 1.00 98.56 193 TYR A N 1
ATOM 1527 C CA . TYR A 1 193 ? 8.382 0.302 -17.941 1.00 98.56 193 TYR A CA 1
ATOM 1528 C C . TYR A 1 193 ? 8.444 0.196 -19.472 1.00 98.56 193 TYR A C 1
ATOM 1530 O O . TYR A 1 193 ? 7.648 0.830 -20.164 1.00 98.56 193 TYR A O 1
ATOM 1538 N N . HIS A 1 194 ? 9.328 -0.651 -20.012 1.00 98.38 194 HIS A N 1
ATOM 1539 C CA . HIS A 1 194 ? 9.492 -0.779 -21.465 1.00 98.38 194 HIS A CA 1
ATOM 1540 C C . HIS A 1 194 ? 8.338 -1.519 -22.155 1.00 98.38 194 HIS A C 1
ATOM 1542 O O . HIS A 1 194 ? 8.085 -1.286 -23.336 1.00 98.38 194 HIS A O 1
ATOM 1548 N N . GLN A 1 195 ? 7.655 -2.430 -21.453 1.00 97.31 195 GLN A N 1
ATOM 1549 C CA . GLN A 1 195 ? 6.528 -3.190 -22.009 1.00 97.31 195 GLN A CA 1
ATOM 1550 C C . GLN A 1 195 ? 5.166 -2.529 -21.775 1.00 97.31 195 GLN A C 1
ATOM 1552 O O . GLN A 1 195 ? 4.166 -3.034 -22.284 1.00 97.31 195 GLN A O 1
ATOM 1557 N N . ALA A 1 196 ? 5.098 -1.445 -21.001 1.00 97.19 196 ALA A N 1
ATOM 1558 C CA . ALA A 1 196 ? 3.845 -0.760 -20.723 1.00 97.19 196 ALA A CA 1
ATOM 1559 C C . ALA A 1 196 ? 3.233 -0.183 -22.010 1.00 97.19 196 ALA A C 1
ATOM 1561 O O . ALA A 1 196 ? 3.856 0.597 -22.729 1.00 97.19 196 ALA A O 1
ATOM 1562 N N . ASP A 1 197 ? 1.970 -0.524 -22.257 1.00 95.56 197 ASP A N 1
ATOM 1563 C CA . ASP A 1 197 ? 1.146 0.033 -23.335 1.00 95.56 197 ASP A CA 1
ATOM 1564 C C . ASP A 1 197 ? 0.331 1.260 -22.879 1.00 95.56 197 ASP A C 1
ATOM 1566 O O . ASP A 1 197 ? -0.419 1.847 -23.658 1.00 95.56 197 ASP A O 1
ATOM 1570 N N . ASN A 1 198 ? 0.477 1.660 -21.610 1.00 96.50 198 ASN A N 1
ATOM 1571 C CA . ASN A 1 198 ? -0.277 2.735 -20.981 1.00 96.50 198 ASN A CA 1
ATOM 1572 C C . ASN A 1 198 ? 0.558 3.498 -19.936 1.00 96.50 198 ASN A C 1
ATOM 1574 O O . ASN A 1 198 ? 1.501 2.972 -19.343 1.00 96.50 198 ASN A O 1
ATOM 1578 N N . MET A 1 199 ? 0.180 4.754 -19.673 1.00 96.75 199 MET A N 1
ATOM 1579 C CA . MET A 1 199 ? 0.914 5.631 -18.753 1.00 96.75 199 MET A CA 1
ATOM 1580 C C . MET A 1 199 ? 0.802 5.203 -17.280 1.00 96.75 199 MET A C 1
ATOM 1582 O O . MET A 1 199 ? 1.683 5.522 -16.488 1.00 96.75 199 MET A O 1
ATOM 1586 N N . THR A 1 200 ? -0.261 4.493 -16.884 1.00 97.56 200 THR A N 1
ATOM 1587 C CA . THR A 1 200 ? -0.428 4.035 -15.494 1.00 97.56 200 THR A CA 1
ATOM 1588 C C . THR A 1 200 ? 0.670 3.046 -15.112 1.00 97.56 200 THR A C 1
ATOM 1590 O O . THR A 1 200 ? 1.295 3.209 -14.067 1.00 97.56 200 THR A O 1
ATOM 1593 N N . ASP A 1 201 ? 0.948 2.068 -15.972 1.00 98.06 201 ASP A N 1
ATOM 1594 C CA . ASP A 1 201 ? 1.954 1.039 -15.698 1.00 98.06 201 ASP A CA 1
ATOM 1595 C C . ASP A 1 201 ? 3.385 1.552 -15.864 1.00 98.06 201 ASP A C 1
ATOM 1597 O O . ASP A 1 201 ? 4.245 1.200 -15.052 1.00 98.06 201 ASP A O 1
ATOM 1601 N N . ALA A 1 202 ? 3.626 2.412 -16.863 1.00 98.06 202 ALA A N 1
ATOM 1602 C CA . ALA A 1 202 ? 4.923 3.055 -17.065 1.00 98.06 202 ALA A CA 1
ATOM 1603 C C . ALA A 1 202 ? 5.292 3.945 -15.867 1.00 98.06 202 ALA A C 1
ATOM 1605 O O . ALA A 1 202 ? 6.380 3.822 -15.306 1.00 98.06 202 ALA A O 1
ATOM 1606 N N . LEU A 1 203 ? 4.362 4.795 -15.416 1.00 98.25 203 LEU A N 1
ATOM 1607 C CA . LEU A 1 203 ? 4.604 5.675 -14.276 1.00 98.25 203 LEU A CA 1
ATOM 1608 C C . LEU A 1 203 ? 4.754 4.893 -12.969 1.00 98.25 203 LEU A C 1
ATOM 1610 O O . LEU A 1 203 ? 5.595 5.257 -12.152 1.00 98.25 203 LEU A O 1
ATOM 1614 N N . ALA A 1 204 ? 3.975 3.825 -12.763 1.00 98.44 204 ALA A N 1
ATOM 1615 C CA . ALA A 1 204 ? 4.112 2.971 -11.584 1.00 98.44 204 ALA A CA 1
ATOM 1616 C C . ALA A 1 204 ? 5.505 2.328 -11.505 1.00 98.44 204 ALA A C 1
ATOM 1618 O O . ALA A 1 204 ? 6.121 2.338 -10.439 1.00 98.44 204 ALA A O 1
ATOM 1619 N N . ALA A 1 205 ? 6.026 1.835 -12.633 1.00 98.56 205 ALA A N 1
ATOM 1620 C CA . ALA A 1 205 ? 7.382 1.304 -12.716 1.00 98.56 205 ALA A CA 1
ATOM 1621 C C . ALA A 1 205 ? 8.436 2.387 -12.435 1.00 98.56 205 ALA A C 1
ATOM 1623 O O . ALA A 1 205 ? 9.281 2.201 -11.563 1.00 98.56 205 ALA A O 1
ATOM 1624 N N . LEU A 1 206 ? 8.341 3.550 -13.087 1.00 98.44 206 LEU A N 1
ATOM 1625 C CA . LEU A 1 206 ? 9.282 4.654 -12.868 1.00 98.44 206 LEU A CA 1
ATOM 1626 C C . LEU A 1 206 ? 9.271 5.142 -11.409 1.00 98.44 206 LEU A C 1
ATOM 1628 O O . LEU A 1 206 ? 10.317 5.345 -10.799 1.00 98.44 206 LEU A O 1
ATOM 1632 N N . SER A 1 207 ? 8.081 5.247 -10.817 1.00 98.19 207 SER A N 1
ATOM 1633 C CA . SER A 1 207 ? 7.893 5.622 -9.413 1.00 98.19 207 SER A CA 1
ATOM 1634 C C . SER A 1 207 ? 8.519 4.605 -8.458 1.00 98.19 207 SER A C 1
ATOM 1636 O O . SER A 1 207 ? 9.088 4.989 -7.438 1.00 98.19 207 SER A O 1
ATOM 1638 N N . ALA A 1 208 ? 8.421 3.309 -8.770 1.00 98.06 208 ALA A N 1
ATOM 1639 C CA . ALA A 1 208 ? 9.060 2.250 -7.997 1.00 98.06 208 ALA A CA 1
ATOM 1640 C C . ALA A 1 208 ? 10.594 2.299 -8.126 1.00 98.06 208 ALA A C 1
ATOM 1642 O O . ALA A 1 208 ? 11.277 2.175 -7.112 1.00 98.06 208 ALA A O 1
ATOM 1643 N N . ALA A 1 209 ? 11.125 2.561 -9.330 1.00 98.06 209 ALA A N 1
ATOM 1644 C CA . ALA A 1 209 ? 12.562 2.737 -9.561 1.00 98.06 209 ALA A CA 1
ATOM 1645 C C . ALA A 1 209 ? 13.145 3.879 -8.721 1.00 98.06 209 ALA A C 1
ATOM 1647 O O . ALA A 1 209 ? 14.176 3.707 -8.075 1.00 98.06 209 ALA A O 1
ATOM 1648 N N . VAL A 1 210 ? 12.464 5.030 -8.704 1.00 97.25 210 VAL A N 1
ATOM 1649 C CA . VAL A 1 210 ? 12.870 6.197 -7.910 1.00 97.25 210 VAL A CA 1
ATOM 1650 C C . VAL A 1 210 ? 12.766 5.903 -6.417 1.00 97.25 210 VAL A C 1
ATOM 1652 O O . VAL A 1 210 ? 13.724 6.129 -5.686 1.00 97.25 210 VAL A O 1
ATOM 1655 N N . ALA A 1 211 ? 11.634 5.358 -5.962 1.00 96.31 211 ALA A N 1
ATOM 1656 C CA . ALA A 1 211 ? 11.393 5.122 -4.541 1.00 96.31 211 ALA A CA 1
ATOM 1657 C C . ALA A 1 211 ? 12.357 4.103 -3.916 1.00 96.31 211 ALA A C 1
ATOM 1659 O O . ALA A 1 211 ? 12.687 4.242 -2.743 1.00 96.31 211 ALA A O 1
ATOM 1660 N N . ALA A 1 212 ? 12.773 3.080 -4.666 1.00 96.56 212 ALA A N 1
ATOM 1661 C CA . ALA A 1 212 ? 13.698 2.052 -4.190 1.00 96.56 212 ALA A CA 1
ATOM 1662 C C . ALA A 1 212 ? 15.164 2.306 -4.595 1.00 96.56 212 ALA A C 1
ATOM 1664 O O . ALA A 1 212 ? 16.016 1.470 -4.301 1.00 96.56 212 ALA A O 1
ATOM 1665 N N . GLU A 1 213 ? 15.449 3.436 -5.258 1.00 96.12 213 GLU A N 1
ATOM 1666 C CA . GLU A 1 213 ? 16.773 3.806 -5.781 1.00 96.12 213 GLU A CA 1
ATOM 1667 C C . GLU A 1 213 ? 17.422 2.694 -6.624 1.00 96.12 213 GLU A C 1
ATOM 1669 O O . GLU A 1 213 ? 18.595 2.353 -6.463 1.00 96.12 213 GLU A O 1
ATOM 1674 N N . LEU A 1 214 ? 16.634 2.100 -7.526 1.00 96.75 214 LEU A N 1
ATOM 1675 C CA . LEU A 1 214 ? 17.081 0.978 -8.351 1.00 96.75 214 LEU A CA 1
ATOM 1676 C C . LEU A 1 214 ? 18.130 1.406 -9.392 1.00 96.75 214 LEU A C 1
ATOM 1678 O O . LEU A 1 214 ? 18.068 2.532 -9.890 1.00 96.75 214 LEU A O 1
ATOM 1682 N N . PRO A 1 215 ? 19.044 0.505 -9.803 1.00 97.31 215 PRO A N 1
ATOM 1683 C CA . PRO A 1 215 ? 20.041 0.784 -10.840 1.00 97.31 215 PRO A CA 1
ATOM 1684 C C . PRO A 1 215 ? 19.468 1.339 -12.153 1.00 97.31 215 PRO A C 1
ATOM 1686 O O . PRO A 1 215 ? 20.073 2.219 -12.761 1.00 97.31 215 PRO A O 1
ATOM 1689 N N . CYS A 1 216 ? 18.296 0.869 -12.587 1.00 97.31 216 CYS A N 1
ATOM 1690 C CA . CYS A 1 216 ? 17.641 1.350 -13.803 1.00 97.31 216 CYS A CA 1
ATOM 1691 C C . CYS A 1 216 ? 17.085 2.782 -13.698 1.00 97.31 216 CYS A C 1
ATOM 1693 O O . CYS A 1 216 ? 16.794 3.378 -14.734 1.00 97.31 216 CYS A O 1
ATOM 1695 N N . ARG A 1 217 ? 16.956 3.360 -12.491 1.00 97.19 217 ARG A N 1
ATOM 1696 C CA . ARG A 1 217 ? 16.286 4.651 -12.242 1.00 97.19 217 ARG A CA 1
ATOM 1697 C C . ARG A 1 217 ? 16.735 5.751 -13.200 1.00 97.19 217 ARG A C 1
ATOM 1699 O O . ARG A 1 217 ? 15.889 6.361 -13.845 1.00 97.19 217 ARG A O 1
ATOM 1706 N N . ASP A 1 218 ? 18.038 6.005 -13.288 1.00 96.31 218 ASP A N 1
ATOM 1707 C CA . ASP A 1 218 ? 18.562 7.151 -14.044 1.00 96.31 218 ASP A CA 1
ATOM 1708 C C . ASP A 1 218 ? 18.329 6.993 -15.550 1.00 96.31 218 ASP A C 1
ATOM 1710 O O . ASP A 1 218 ? 17.933 7.947 -16.217 1.00 96.31 218 ASP A O 1
ATOM 1714 N N . ALA A 1 219 ? 18.488 5.773 -16.073 1.00 98.00 219 ALA A N 1
ATOM 1715 C CA . ALA A 1 219 ? 18.196 5.470 -17.471 1.00 98.00 219 ALA A CA 1
ATOM 1716 C C . ALA A 1 219 ? 16.708 5.681 -17.788 1.00 98.00 219 ALA A C 1
ATOM 1718 O O . ALA A 1 219 ? 16.378 6.371 -18.749 1.00 98.00 219 ALA A O 1
ATOM 1719 N N . LEU A 1 220 ? 15.806 5.162 -16.946 1.00 98.12 220 LEU A N 1
ATOM 1720 C CA . LEU A 1 220 ? 14.365 5.306 -17.163 1.00 98.12 220 LEU A CA 1
ATOM 1721 C C . LEU A 1 220 ? 13.897 6.764 -17.023 1.00 98.12 220 LEU A C 1
ATOM 1723 O O . LEU A 1 220 ? 13.038 7.204 -17.786 1.00 98.12 220 LEU A O 1
ATOM 1727 N N . MET A 1 221 ? 14.463 7.525 -16.078 1.00 97.38 221 MET A N 1
ATOM 1728 C CA . MET A 1 221 ? 14.169 8.954 -15.914 1.00 97.38 221 MET A CA 1
ATOM 1729 C C . MET A 1 221 ? 14.610 9.764 -17.137 1.00 97.38 221 MET A C 1
ATOM 1731 O O . MET A 1 221 ? 13.851 10.631 -17.568 1.00 97.38 221 MET A O 1
ATOM 1735 N N . GLN A 1 222 ? 15.782 9.467 -17.714 1.00 97.44 222 GLN A N 1
ATOM 1736 C CA . GLN A 1 222 ? 16.253 10.126 -18.936 1.00 97.44 222 GLN A CA 1
ATOM 1737 C C . GLN A 1 222 ? 15.401 9.746 -20.151 1.00 97.44 222 GLN A C 1
ATOM 1739 O O . GLN A 1 222 ? 14.996 10.619 -20.908 1.00 97.44 222 GLN A O 1
ATOM 1744 N N . GLU A 1 223 ? 15.061 8.465 -20.319 1.00 97.75 223 GLU A N 1
ATOM 1745 C CA . GLU A 1 223 ? 14.180 8.020 -21.406 1.00 97.75 223 GLU A CA 1
ATOM 1746 C C . GLU A 1 223 ? 12.794 8.671 -21.340 1.00 97.75 223 GLU A C 1
ATOM 1748 O O . GLU A 1 223 ? 12.183 8.952 -22.373 1.00 97.75 223 GLU A O 1
ATOM 1753 N N . TYR A 1 224 ? 12.270 8.881 -20.128 1.00 97.19 224 TYR A N 1
ATOM 1754 C CA . TYR A 1 224 ? 11.000 9.570 -19.937 1.00 97.19 224 TYR A CA 1
ATOM 1755 C C . TYR A 1 224 ? 11.097 11.037 -20.367 1.00 97.19 224 TYR A C 1
ATOM 1757 O O . TYR A 1 224 ? 10.218 11.503 -21.089 1.00 97.19 224 TYR A O 1
ATOM 1765 N N . ASP A 1 225 ? 12.160 11.736 -19.963 1.00 96.44 225 ASP A N 1
ATOM 1766 C CA . ASP A 1 225 ? 12.422 13.125 -20.353 1.00 96.44 225 ASP A CA 1
ATOM 1767 C C . ASP A 1 225 ? 12.585 13.248 -21.878 1.00 96.44 225 ASP A C 1
ATOM 1769 O O . ASP A 1 225 ? 11.783 13.908 -22.535 1.00 96.44 225 ASP A O 1
ATOM 1773 N N . ASP A 1 226 ? 13.500 12.483 -22.483 1.00 97.25 226 ASP A N 1
ATOM 1774 C CA . ASP A 1 226 ? 13.755 12.486 -23.933 1.00 97.25 226 ASP A CA 1
ATOM 1775 C C . ASP A 1 226 ? 12.484 12.243 -24.766 1.00 97.25 226 ASP A C 1
ATOM 1777 O O . ASP A 1 226 ? 12.342 12.755 -25.880 1.00 97.25 226 ASP A O 1
ATOM 1781 N N . LYS A 1 227 ? 11.542 11.452 -24.240 1.00 95.56 227 LYS A N 1
ATOM 1782 C CA . LYS A 1 227 ? 10.279 11.137 -24.914 1.00 95.56 227 LYS A CA 1
ATOM 1783 C C . LYS A 1 227 ? 9.189 12.182 -24.683 1.00 95.56 227 LYS A C 1
ATOM 1785 O O . LYS A 1 227 ? 8.383 12.413 -25.586 1.00 95.56 227 LYS A O 1
ATOM 1790 N N . TRP A 1 228 ? 9.115 12.763 -23.487 1.00 95.81 228 TRP A N 1
ATOM 1791 C CA . TRP A 1 228 ? 7.957 13.540 -23.037 1.00 95.81 228 TRP A CA 1
ATOM 1792 C C . TRP A 1 228 ? 8.252 15.003 -22.709 1.00 95.81 228 TRP A C 1
ATOM 1794 O O . TRP A 1 228 ? 7.311 15.720 -22.389 1.00 95.81 228 TRP A O 1
ATOM 1804 N N . HIS A 1 229 ? 9.486 15.491 -22.874 1.00 94.06 229 HIS A N 1
ATOM 1805 C CA . HIS A 1 229 ? 9.890 16.865 -22.535 1.00 94.06 229 HIS A CA 1
ATOM 1806 C C . HIS A 1 229 ? 9.031 17.981 -23.164 1.00 94.06 229 HIS A C 1
ATOM 1808 O O . HIS A 1 229 ? 9.017 19.107 -22.673 1.00 94.06 229 HIS A O 1
ATOM 1814 N N . GLN A 1 230 ? 8.314 17.700 -24.259 1.00 95.00 230 GLN A N 1
ATOM 1815 C CA . GLN A 1 230 ? 7.402 18.648 -24.916 1.00 95.00 230 GLN A CA 1
ATOM 1816 C C . GLN A 1 230 ? 5.962 18.622 -24.366 1.00 95.00 230 GLN A C 1
ATOM 1818 O O . GLN A 1 230 ? 5.170 19.503 -24.697 1.00 95.00 230 GLN A O 1
ATOM 1823 N N . ASP A 1 231 ? 5.597 17.629 -23.551 1.00 95.62 231 ASP A N 1
ATOM 1824 C CA . ASP A 1 231 ? 4.272 17.492 -22.940 1.00 95.62 231 ASP A CA 1
ATOM 1825 C C . ASP A 1 231 ? 4.332 17.864 -21.453 1.00 95.62 231 ASP A C 1
ATOM 1827 O O . ASP A 1 231 ? 4.698 17.061 -20.593 1.00 95.62 231 ASP A O 1
ATOM 1831 N N . GLY A 1 232 ? 3.943 19.105 -21.147 1.00 94.38 232 GLY A N 1
ATOM 1832 C CA . GLY A 1 232 ? 4.010 19.648 -19.789 1.00 94.38 232 GLY A CA 1
ATOM 1833 C C . GLY A 1 232 ? 3.249 18.819 -18.748 1.00 94.38 232 GLY A C 1
ATOM 1834 O O . GLY A 1 232 ? 3.771 18.592 -17.663 1.00 94.38 232 GLY A O 1
ATOM 1835 N N . LEU A 1 233 ? 2.070 18.279 -19.084 1.00 94.69 233 LEU A N 1
ATOM 1836 C CA . LEU A 1 233 ? 1.268 17.490 -18.133 1.00 94.69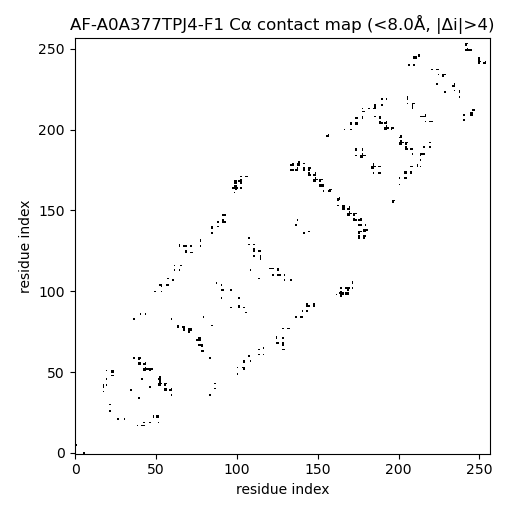 233 LEU A CA 1
ATOM 1837 C C . LEU A 1 233 ? 1.913 16.136 -17.818 1.00 94.69 233 LEU A C 1
ATOM 1839 O O . LEU A 1 233 ? 1.730 15.575 -16.734 1.00 94.69 233 LEU A O 1
ATOM 1843 N N . VAL A 1 234 ? 2.643 15.577 -18.782 1.00 94.94 234 VAL A N 1
ATOM 1844 C CA . VAL A 1 234 ? 3.382 14.327 -18.602 1.00 94.94 234 VAL A CA 1
ATOM 1845 C C . VAL A 1 234 ? 4.672 14.579 -17.819 1.00 94.94 234 VAL A C 1
ATOM 1847 O O . VAL A 1 234 ? 5.012 13.761 -16.958 1.00 94.94 234 VAL A O 1
ATOM 1850 N N . MET A 1 235 ? 5.330 15.721 -18.042 1.00 95.38 235 MET A N 1
ATOM 1851 C CA . MET A 1 235 ? 6.522 16.148 -17.300 1.00 95.38 235 MET A CA 1
ATOM 1852 C C . MET A 1 235 ? 6.234 16.580 -15.862 1.00 95.38 235 MET A C 1
ATOM 1854 O O . MET A 1 235 ? 7.064 16.322 -14.996 1.00 95.38 235 MET A O 1
ATOM 1858 N N . ASP A 1 236 ? 5.047 17.108 -15.549 1.00 95.44 236 ASP A N 1
ATOM 1859 C CA . ASP A 1 236 ? 4.641 17.386 -14.160 1.00 95.44 236 ASP A CA 1
ATOM 1860 C C . ASP A 1 236 ? 4.794 16.142 -13.269 1.00 95.44 236 ASP A C 1
ATOM 1862 O O . ASP A 1 236 ? 5.268 16.215 -12.135 1.00 95.44 236 ASP A O 1
ATOM 1866 N N . LYS A 1 237 ? 4.463 14.961 -13.805 1.00 94.00 237 LYS A N 1
ATOM 1867 C CA . LYS A 1 237 ? 4.632 13.683 -13.097 1.00 94.00 237 LYS A CA 1
ATOM 1868 C C . LYS A 1 237 ? 6.101 13.354 -12.861 1.00 94.00 237 LYS A C 1
ATOM 1870 O O . LYS A 1 237 ? 6.450 12.868 -11.791 1.00 94.00 237 LYS A O 1
ATOM 1875 N N . TRP A 1 238 ? 6.952 13.632 -13.841 1.00 95.31 238 TRP A N 1
ATOM 1876 C CA . TRP A 1 238 ? 8.395 13.442 -13.733 1.00 95.31 238 TRP A CA 1
ATOM 1877 C C . TRP A 1 238 ? 9.006 14.384 -12.685 1.00 95.31 238 TRP A C 1
ATOM 1879 O O . TRP A 1 238 ? 9.770 13.934 -11.832 1.00 95.31 238 TRP A O 1
ATOM 1889 N N . PHE A 1 239 ? 8.590 15.656 -12.652 1.00 93.81 239 PHE A N 1
ATOM 1890 C CA . PHE A 1 239 ? 9.017 16.617 -11.628 1.00 93.81 239 PHE A CA 1
ATOM 1891 C C . PHE A 1 239 ? 8.538 16.231 -10.220 1.00 93.81 239 PHE A C 1
ATOM 1893 O O . PHE A 1 239 ? 9.280 16.394 -9.247 1.00 93.81 239 PHE A O 1
ATOM 1900 N N . ILE A 1 240 ? 7.336 15.658 -10.085 1.00 94.31 240 ILE A N 1
ATOM 1901 C CA . ILE A 1 240 ? 6.874 15.086 -8.810 1.00 94.31 240 ILE A CA 1
ATOM 1902 C C . ILE A 1 240 ? 7.819 13.967 -8.354 1.00 94.31 240 ILE A C 1
ATOM 1904 O O . ILE A 1 240 ? 8.181 13.918 -7.180 1.00 94.31 240 ILE A O 1
ATOM 1908 N N . LEU A 1 241 ? 8.267 13.088 -9.255 1.00 93.56 241 LEU A N 1
ATOM 1909 C CA . LEU A 1 241 ? 9.199 12.015 -8.893 1.00 93.56 241 LEU A CA 1
ATOM 1910 C C . LEU A 1 241 ? 10.580 12.538 -8.501 1.00 93.56 241 LEU A C 1
ATOM 1912 O O . LEU A 1 241 ? 11.139 12.058 -7.520 1.00 93.56 241 LEU A O 1
ATOM 1916 N N . GLN A 1 242 ? 11.096 13.553 -9.197 1.00 91.56 242 GLN A N 1
ATOM 1917 C CA . GLN A 1 242 ? 12.341 14.209 -8.791 1.00 91.56 242 GLN A CA 1
ATOM 1918 C C . GLN A 1 242 ? 12.218 14.828 -7.396 1.00 91.56 242 GLN A C 1
ATOM 1920 O O . GLN A 1 242 ? 13.036 14.556 -6.524 1.00 91.56 242 GLN A O 1
ATOM 1925 N N . SER A 1 243 ? 11.160 15.606 -7.156 1.00 90.50 243 SER A N 1
ATOM 1926 C CA . SER A 1 243 ? 10.961 16.328 -5.890 1.00 90.50 243 SER A CA 1
ATOM 1927 C C . SER A 1 243 ? 10.625 15.432 -4.697 1.00 90.50 243 SER A C 1
ATOM 1929 O O . SER A 1 243 ? 10.808 15.843 -3.552 1.00 90.50 243 SER A O 1
ATOM 1931 N N . THR A 1 244 ? 10.158 14.208 -4.945 1.00 91.06 244 THR A N 1
ATOM 1932 C CA . THR A 1 244 ? 9.847 13.211 -3.906 1.00 91.06 244 THR A CA 1
ATOM 1933 C C . THR A 1 244 ? 10.870 12.074 -3.828 1.00 91.06 244 THR A C 1
ATOM 1935 O O . THR A 1 244 ? 10.641 11.095 -3.114 1.00 91.06 244 THR A O 1
ATOM 1938 N N . SER A 1 245 ? 12.000 12.194 -4.535 1.00 91.25 245 SER A N 1
ATOM 1939 C CA . SER A 1 245 ? 13.085 11.212 -4.506 1.00 91.25 245 SER A CA 1
ATOM 1940 C C . SER A 1 245 ? 13.677 11.073 -3.094 1.00 91.25 245 SER A C 1
ATOM 1942 O O . SER A 1 245 ? 13.939 12.087 -2.443 1.00 91.25 245 SER A O 1
ATOM 1944 N N . PRO A 1 246 ? 13.930 9.843 -2.605 1.00 90.56 246 PRO A N 1
ATOM 1945 C CA . PRO A 1 246 ? 14.590 9.625 -1.316 1.00 90.56 246 PRO A CA 1
ATOM 1946 C C . PRO A 1 246 ? 16.106 9.893 -1.359 1.00 90.56 246 PRO A C 1
ATOM 1948 O O . PRO A 1 246 ? 16.760 9.844 -0.318 1.00 90.56 246 PRO A O 1
ATOM 1951 N N . ALA A 1 247 ? 16.670 10.177 -2.540 1.00 87.19 247 ALA A N 1
ATOM 1952 C CA . ALA A 1 247 ? 18.102 10.370 -2.721 1.00 87.19 247 ALA A CA 1
ATOM 1953 C C . ALA A 1 247 ? 18.646 11.513 -1.847 1.00 87.19 247 ALA A C 1
ATOM 1955 O O . ALA A 1 247 ? 18.073 12.602 -1.772 1.00 87.19 247 ALA A O 1
ATOM 1956 N N . ALA A 1 248 ? 19.814 11.300 -1.235 1.00 81.88 248 ALA A N 1
ATOM 1957 C CA . ALA A 1 248 ? 20.428 12.268 -0.320 1.00 81.88 248 ALA A CA 1
ATOM 1958 C C . ALA A 1 248 ? 20.689 13.649 -0.956 1.00 81.88 248 ALA A C 1
ATOM 1960 O O . ALA A 1 248 ? 20.740 14.658 -0.254 1.00 81.88 248 ALA A O 1
ATOM 1961 N N . ASN A 1 249 ? 20.843 13.702 -2.280 1.00 83.19 249 ASN A N 1
ATOM 1962 C CA . ASN A 1 249 ? 21.087 14.919 -3.047 1.00 83.19 249 ASN A CA 1
ATOM 1963 C C . ASN A 1 249 ? 19.821 15.517 -3.687 1.00 83.19 249 ASN A C 1
ATOM 1965 O O . ASN A 1 249 ? 19.955 16.381 -4.543 1.00 83.19 249 ASN A O 1
ATOM 1969 N N . VAL A 1 250 ? 18.605 15.116 -3.288 1.00 83.94 250 VAL A N 1
ATOM 1970 C CA . VAL A 1 250 ? 17.333 15.542 -3.921 1.00 83.94 250 VAL A CA 1
ATOM 1971 C C . VAL A 1 250 ? 17.154 17.065 -4.067 1.00 83.94 250 VAL A C 1
ATOM 1973 O O . VAL A 1 250 ? 16.494 17.531 -4.995 1.00 83.94 250 VAL A O 1
ATOM 1976 N N . VAL A 1 251 ? 17.778 17.866 -3.196 1.00 72.19 251 VAL A N 1
ATOM 1977 C CA . VAL A 1 251 ? 17.700 19.338 -3.240 1.00 72.19 251 VAL A CA 1
ATOM 1978 C C . VAL A 1 251 ? 18.477 19.934 -4.424 1.00 72.19 251 VAL A C 1
ATOM 1980 O O . VAL A 1 251 ? 18.078 20.975 -4.940 1.00 72.19 251 VAL A O 1
ATOM 1983 N N . GLU A 1 252 ? 19.559 19.296 -4.884 1.00 69.38 252 GLU A N 1
ATOM 1984 C CA . GLU A 1 252 ? 20.404 19.841 -5.958 1.00 69.38 252 GLU A CA 1
ATOM 1985 C C . GLU A 1 252 ? 19.717 19.798 -7.338 1.00 69.38 252 GLU A C 1
ATOM 1987 O O . GLU A 1 252 ? 19.654 20.848 -7.979 1.00 69.38 252 GLU A O 1
ATOM 1992 N N . PRO A 1 253 ? 19.130 18.669 -7.799 1.00 62.94 253 PRO A N 1
ATOM 1993 C CA . PRO A 1 253 ? 18.409 18.619 -9.073 1.00 62.94 253 PRO A CA 1
ATOM 1994 C C . PRO A 1 253 ? 17.182 19.537 -9.112 1.00 62.94 253 PRO A C 1
ATOM 1996 O O . PRO A 1 253 ? 16.884 20.126 -10.150 1.00 62.94 253 PRO A O 1
ATOM 1999 N N . CYS A 1 254 ? 16.488 19.703 -7.980 1.00 60.16 254 CYS A N 1
ATOM 2000 C CA . CYS A 1 254 ? 15.290 20.544 -7.898 1.00 60.16 254 CYS A CA 1
ATOM 2001 C C . CYS A 1 254 ? 15.598 22.047 -7.975 1.00 60.16 254 CYS A C 1
ATOM 2003 O O . CYS A 1 254 ? 14.712 22.829 -8.299 1.00 60.16 254 CYS A O 1
ATOM 2005 N N . ALA A 1 255 ? 16.835 22.467 -7.691 1.00 52.59 255 ALA A N 1
ATOM 2006 C CA . ALA A 1 255 ? 17.242 23.870 -7.777 1.00 52.59 255 ALA A CA 1
ATOM 2007 C C . ALA A 1 255 ? 17.514 24.344 -9.220 1.00 52.59 255 ALA A C 1
ATOM 2009 O O . ALA A 1 255 ? 17.722 25.538 -9.437 1.00 52.59 255 ALA A O 1
ATOM 2010 N N . VAL A 1 256 ? 17.555 23.418 -10.186 1.00 42.41 256 VAL A N 1
ATOM 2011 C CA . VAL A 1 256 ? 17.940 23.675 -11.587 1.00 42.41 256 VAL A CA 1
ATOM 2012 C C . VAL A 1 256 ? 16.734 23.646 -12.544 1.00 42.41 256 VAL A C 1
ATOM 2014 O O . VAL A 1 256 ? 16.885 24.019 -13.706 1.00 42.41 256 VAL A O 1
ATOM 2017 N N . CYS A 1 257 ? 15.550 23.241 -12.066 1.00 40.16 257 CYS A N 1
ATOM 2018 C CA . CYS A 1 257 ? 14.305 23.203 -12.846 1.00 40.16 257 CYS A CA 1
ATOM 2019 C C . CYS A 1 257 ? 13.558 24.545 -12.824 1.00 40.16 257 CYS A C 1
ATOM 2021 O O . CYS A 1 257 ? 13.449 25.148 -11.731 1.00 40.16 257 CYS A O 1
#

Solvent-accessible surface area (backbone atoms only — not comparable to full-atom values): 14946 Å² total; per-residue (Å²): 138,91,63,100,72,85,86,87,88,79,80,92,69,90,60,94,77,79,83,83,74,65,61,82,61,73,58,101,66,90,84,89,74,94,76,50,69,67,52,27,53,45,28,51,74,64,46,90,45,68,59,43,20,36,51,24,46,51,56,53,48,50,56,47,50,56,52,29,34,59,30,42,77,69,76,41,77,85,69,78,61,67,73,58,57,50,48,54,50,51,50,73,69,38,88,84,58,56,42,46,57,46,24,56,54,71,49,75,78,50,68,65,65,54,39,73,75,43,97,72,75,56,69,67,38,45,53,52,42,54,52,49,52,43,32,51,51,12,55,80,38,44,70,58,34,52,52,46,29,60,73,34,64,72,96,66,95,63,101,41,72,71,55,45,15,30,46,46,28,21,46,48,26,46,47,29,41,28,49,43,43,68,71,60,14,35,52,52,31,53,51,40,35,76,66,41,93,47,70,70,51,26,48,46,22,52,52,24,24,42,70,51,67,32,87,56,29,66,60,54,54,48,55,49,42,80,73,32,72,89,40,65,80,63,38,51,55,53,52,50,50,52,74,65,34,76,54,95,61,37,69,62,69,60,73,74,110

Organism: Klebsiella pneumoniae (NCBI:txid573)

Radius of gyration: 20.26 Å; Cα contacts (8 Å, |Δi|>4): 262; chains: 1; bounding box: 51×39×52 Å

Secondary structure (DSSP, 8-state):
--SSS-----S---S------SGGG-SS--------HHHHHHHHHH-SSHHHHHHHHHHHHHHHHHHHHHHHHTTPPP---HHHHHHHHHHHT-TTS-HHHHHHHTS---HHHHHTT-SS--HHHHHHHHHHHHHHHHHHTHHHHHHHHHHT--SS----HHHHHHHHHHHHHHHHHHHH-HHHHHHHHHHHHHH-SSHHHHHHHHHHHHHTT-TTHHHHHHHHHHHHTT-HHHHHHHHHHHHT---TTTHHHHT--

Mean predicted aligned error: 3.85 Å

Sequence (257 aa):
MTQAEQTFVFDNVYFQPVPALLCEFSAPVKLEYKWSDQQLTFLMRHARNDFSRWDAAQSLLATYIKLNVNRHQQGQPLSLPVHVADAFRAILLDEKIDPALAAEILTLPSANEIAEMFAIIDPIAIAAVREALTRTLANELADEFLAVYNANKLDSYRVEHADIGKRALRNTCLRYLAFAEPTLGDKLVATQYHQADNMTDALAALSAAVAAELPCRDALMQEYDDKWHQDGLVMDKWFILQSTSPAANVVEPCAVC

Foldseek 3Di:
DPDPDDDDDDPPPPDDDLDQPCPPVVDVDDDDDPDDLVSLLCQLPDPPDLVSVQVSLLVNLLVQLVVQLVCVVVVHARDDDPVNLVSLVCLLPPPPDQLQSNLSSLDHDDLVRSQVSDPDGDSVSSLVSVLRVLLVSLAVCVVSLVVLLVVLDDPDDDPDPSNVSSLSNNLSSLLSNLNHDQVRNLVVLVVQLVPDPDPSSNLSSQLSCQASVHPCNVVSLVVQCVVCVVPVVSVVSSLVSLCPGPDPCSVVVNVVD

Nearest PDB structures (foldseek):
  5yo1-assembly1_A  TM=1.000E+00  e=2.273E-27  Escherichia coli K-12
  2dqm-assembly1_A  TM=1.000E+00  e=5.534E-27  Escherichia coli
  4xmz-assembly1_A  TM=1.000E+00  e=5.534E-27  Escherichia coli K-12
  3puu-assembly1_A  TM=1.000E+00  e=2.198E-26  Escherichia coli K-12
  5zie-assembly2_B  TM=8.700E-01  e=4.045E-11  Legionella pneumophila subsp. pneumophila str. Philadelphia 1

pLDDT: mean 94.99, std 7.12, range [40.16, 98.69]